Protein AF-A0A952D703-F1 (afdb_monomer_lite)

Sequence (263 aa):
MNEEERLAQEIARLQRELESVRASGSKEPPEDPPQGLVAAPEPEPERREPTPEELAKVDALLREAQLAKIRGQRDAFEAKLAEASAIAPDDSGVHEAMGDAHADARRMISAKESYQRAVKANPKNASAEKKLAELVFRETQAGLMASGYFANQSEAMTSPTKAKVFNAILPGFGHVLLGETTRGAIIIGLWVLMVVLSFALGGVSSLLGAVGLDRDATAQPVGYVPLALALVVYLASFVGLGGGGGSRRSGPSRPEPPVDLRF

Foldseek 3Di:
DDVVVVVVVVVVVVVVVVVVVVVVVPPDDPDDDPPDDPPPPDPPPPPDDFDPVLVVVLVVLLVQLVVCVVVVNNVSNVVSLVVSCVRPVQALSSLQSQLVVCVVVVNLVSSLVSLVSSCVSPVPPPSSVVSNVVSVVVVVVVVCVVVCVVVVVLVVLCPLVNLVVVLVVAQLVSCVSVVVVVSSVVLRVLLVVLVVLLVVQQVVLLVCCVVVNDVPRDHRPVSVVSVVVSVVSSVCSCPPSDDDDDPPPPDPDDPPPPPPDDD

Radius of gyration: 35.23 Å; chains: 1; bounding box: 65×76×99 Å

Secondary structure (DSSP, 8-state):
--HHHHHHHHHHHHHHHHHHHHHHHTS--------S----PPPPP--PPPPHHHHHHHHHHHHHHHHHHHTT-HHHHHHHHHHHHHH-TT-HHHHHHHHHHHHHTT-HHHHHHHHHHHHHH-TT-HHHHHHHHHHHHHHHHHHHHHTTHHHHHHHHHS-HHHHHHHHHHSTTHHHHHTT-HHHHHHHHHHHHHHHHHHHHTTHHHHHHHHTTS-TT----GGGHHHHHHHHHHHHHTTTTTTS--------S-PPPPTTS---

Structure (mmCIF, N/CA/C/O backbone):
data_AF-A0A952D703-F1
#
_entry.id   AF-A0A952D703-F1
#
loop_
_atom_site.group_PDB
_atom_site.id
_atom_site.type_symbol
_atom_site.label_atom_id
_atom_site.label_alt_id
_atom_site.label_comp_id
_atom_site.label_asym_id
_atom_site.label_entity_id
_atom_site.label_seq_id
_atom_site.pdbx_PDB_ins_code
_atom_site.Cartn_x
_atom_site.Cartn_y
_atom_site.Cartn_z
_atom_site.occupancy
_atom_site.B_iso_or_equiv
_atom_site.auth_seq_id
_atom_site.auth_comp_id
_atom_site.auth_asym_id
_atom_site.auth_atom_id
_atom_site.pdbx_PDB_model_num
ATOM 1 N N . MET A 1 1 ? 36.590 41.307 24.645 1.00 57.91 1 MET A N 1
ATOM 2 C CA . MET A 1 1 ? 35.769 40.155 25.056 1.00 57.91 1 MET A CA 1
ATOM 3 C C . MET A 1 1 ? 35.353 39.481 23.772 1.00 57.91 1 MET A C 1
ATOM 5 O O . MET A 1 1 ? 34.581 40.064 23.016 1.00 57.91 1 MET A O 1
ATOM 9 N N . ASN A 1 2 ? 36.037 38.390 23.446 1.00 76.62 2 ASN A N 1
ATOM 10 C CA . ASN A 1 2 ? 36.009 37.795 22.111 1.00 76.62 2 ASN A CA 1
ATOM 11 C C . ASN A 1 2 ? 34.725 36.974 21.936 1.00 76.62 2 ASN A C 1
ATOM 13 O O . ASN A 1 2 ? 34.214 36.415 22.905 1.00 76.62 2 ASN A O 1
ATOM 17 N N . GLU A 1 3 ? 34.186 36.897 20.717 1.00 77.31 3 GLU A N 1
ATOM 18 C CA . GLU A 1 3 ? 32.970 36.111 20.435 1.00 77.31 3 GLU A CA 1
ATOM 19 C C . GLU A 1 3 ? 33.114 34.645 20.869 1.00 77.31 3 GLU A C 1
ATOM 21 O O . GLU A 1 3 ? 32.158 34.053 21.363 1.00 77.31 3 GLU A O 1
ATOM 26 N N . GLU A 1 4 ? 34.328 34.096 20.801 1.00 79.88 4 GLU A N 1
ATOM 27 C CA . GLU A 1 4 ? 34.649 32.755 21.298 1.00 79.88 4 GLU A CA 1
ATOM 28 C C . GLU A 1 4 ? 34.458 32.611 22.815 1.00 79.88 4 GLU A C 1
ATOM 30 O O . GLU A 1 4 ? 33.941 31.596 23.275 1.00 79.88 4 GLU A O 1
ATOM 35 N N . GLU A 1 5 ? 34.795 33.635 23.607 1.00 83.56 5 GLU A N 1
ATOM 36 C CA . GLU A 1 5 ? 34.573 33.619 25.060 1.00 83.56 5 GLU A CA 1
ATOM 37 C C . GLU A 1 5 ? 33.078 33.677 25.387 1.00 83.56 5 GLU A C 1
ATOM 39 O O . GLU A 1 5 ? 32.619 33.034 26.332 1.00 83.56 5 GLU A O 1
ATOM 44 N N . ARG A 1 6 ? 32.303 34.417 24.583 1.00 84.44 6 ARG A N 1
ATOM 45 C CA . ARG A 1 6 ? 30.849 34.529 24.740 1.00 84.44 6 ARG A CA 1
ATOM 46 C C . ARG A 1 6 ? 30.155 33.204 24.424 1.00 84.44 6 ARG A C 1
ATOM 48 O O . ARG A 1 6 ? 29.311 32.767 25.201 1.00 84.44 6 ARG A O 1
ATOM 55 N N . LEU A 1 7 ? 30.564 32.540 23.342 1.00 86.31 7 LEU A N 1
ATOM 56 C CA . LEU A 1 7 ? 30.057 31.219 22.962 1.00 86.31 7 LEU A CA 1
ATOM 57 C C . LEU A 1 7 ? 30.455 30.145 23.982 1.00 86.31 7 LEU A C 1
ATOM 59 O O . LEU A 1 7 ? 29.623 29.323 24.362 1.00 86.31 7 LEU A O 1
ATOM 63 N N . ALA A 1 8 ? 31.690 30.180 24.492 1.00 87.62 8 ALA A N 1
ATOM 64 C CA . ALA A 1 8 ? 32.138 29.259 25.535 1.00 87.62 8 ALA A CA 1
ATOM 65 C C . ALA A 1 8 ? 31.331 29.424 26.836 1.00 87.62 8 ALA A C 1
ATOM 67 O O . ALA A 1 8 ? 30.936 28.434 27.456 1.00 87.62 8 ALA A O 1
ATOM 68 N N . GLN A 1 9 ? 31.029 30.666 27.228 1.00 88.81 9 GLN A N 1
ATOM 69 C CA . GLN A 1 9 ? 30.173 30.948 28.385 1.00 88.81 9 GLN A CA 1
ATOM 70 C C . GLN A 1 9 ? 28.730 30.478 28.173 1.00 88.81 9 GLN A C 1
ATOM 72 O O . GLN A 1 9 ? 28.113 29.954 29.103 1.00 88.81 9 GLN A O 1
ATOM 77 N N . GLU A 1 10 ? 28.195 30.640 26.965 1.00 89.25 10 GLU A N 1
ATOM 78 C CA . GLU A 1 10 ? 26.830 30.240 26.622 1.00 89.25 10 GLU A CA 1
ATOM 79 C C . GLU A 1 10 ? 26.672 28.713 26.603 1.00 89.25 10 GLU A C 1
ATOM 81 O O . GLU A 1 10 ? 25.734 28.183 27.199 1.00 89.25 10 GLU A O 1
ATOM 86 N N . ILE A 1 11 ? 27.650 27.986 26.054 1.00 88.94 11 ILE A N 1
ATOM 87 C CA . ILE A 1 11 ? 27.690 26.516 26.099 1.00 88.94 11 ILE A CA 1
ATOM 88 C C . ILE A 1 11 ? 27.788 26.019 27.549 1.00 88.94 11 ILE A C 1
ATOM 90 O O . ILE A 1 11 ? 27.025 25.140 27.955 1.00 88.94 11 ILE A O 1
ATOM 94 N N . ALA A 1 12 ? 28.662 26.618 28.363 1.00 90.50 12 ALA A N 1
ATOM 95 C CA . ALA A 1 12 ? 28.816 26.250 29.773 1.00 90.50 12 ALA A CA 1
ATOM 96 C C . ALA A 1 12 ? 27.570 26.570 30.623 1.00 90.50 12 ALA A C 1
ATOM 98 O O . ALA A 1 12 ? 27.346 25.964 31.677 1.00 90.50 12 ALA A O 1
ATOM 99 N N . ARG A 1 13 ? 26.759 27.544 30.196 1.00 92.69 13 ARG A N 1
ATOM 100 C CA . ARG A 1 13 ? 25.461 27.845 30.805 1.00 92.69 13 ARG A CA 1
ATOM 101 C C . ARG A 1 13 ? 24.423 26.789 30.428 1.00 92.69 13 ARG A C 1
ATOM 103 O O . ARG A 1 13 ? 23.770 26.259 31.324 1.00 92.69 13 ARG A O 1
ATOM 110 N N . LEU A 1 14 ? 24.311 26.455 29.142 1.00 89.00 14 LEU A N 1
ATOM 111 C CA . LEU A 1 14 ? 23.353 25.464 28.640 1.00 89.00 14 LEU A CA 1
ATOM 112 C C . LEU A 1 14 ? 23.614 24.067 29.212 1.00 89.00 14 LEU A C 1
ATOM 114 O O . LEU A 1 14 ? 22.672 23.357 29.551 1.00 89.00 14 LEU A O 1
ATOM 118 N N . GLN A 1 15 ? 24.881 23.686 29.393 1.00 89.12 15 GLN A N 1
ATOM 119 C CA . GLN A 1 15 ? 25.235 22.419 30.039 1.00 89.12 15 GLN A CA 1
ATOM 120 C C . GLN A 1 15 ? 24.761 22.359 31.498 1.00 89.12 15 GLN A C 1
ATOM 122 O O . GLN A 1 15 ? 24.209 21.343 31.914 1.00 89.12 15 GLN A O 1
ATOM 127 N N . ARG A 1 16 ? 24.888 23.459 32.251 1.00 88.94 16 ARG A N 1
ATOM 128 C CA . ARG A 1 16 ? 24.380 23.545 33.631 1.00 88.94 16 ARG A CA 1
ATOM 129 C C . ARG A 1 16 ? 22.855 23.529 33.710 1.00 88.94 16 ARG A C 1
ATOM 131 O O . ARG A 1 16 ? 22.312 22.932 34.633 1.00 88.94 16 ARG A O 1
ATOM 138 N N . GLU A 1 17 ? 22.163 24.156 32.760 1.00 85.69 17 GLU A N 1
ATOM 139 C CA . GLU A 1 17 ? 20.700 24.050 32.645 1.00 85.69 17 GLU A CA 1
ATOM 140 C C . GLU A 1 17 ? 20.262 22.622 32.296 1.00 85.69 17 GLU A C 1
ATOM 142 O O . GLU A 1 17 ? 19.301 22.116 32.867 1.00 85.69 17 GLU A O 1
ATOM 147 N N . LEU A 1 18 ? 20.989 21.926 31.420 1.00 77.69 18 LEU A N 1
ATOM 148 C CA . LEU A 1 18 ? 20.687 20.534 31.087 1.00 77.69 18 LEU A CA 1
ATOM 149 C C . LEU A 1 18 ? 20.904 19.605 32.291 1.00 77.69 18 LEU A C 1
ATOM 151 O O . LEU A 1 18 ? 20.094 18.713 32.536 1.00 77.69 18 LEU A O 1
ATOM 155 N N . GLU A 1 19 ? 21.972 19.818 33.062 1.00 82.44 19 GLU A N 1
ATOM 156 C CA . GLU A 1 19 ? 22.235 19.073 34.296 1.00 82.44 19 GLU A CA 1
ATOM 157 C C . GLU A 1 19 ? 21.202 19.368 35.383 1.00 82.44 19 GLU A C 1
ATOM 159 O O . GLU A 1 19 ? 20.768 18.438 36.058 1.00 82.44 19 GLU A O 1
ATOM 164 N N . SER A 1 20 ? 20.753 20.618 35.530 1.00 77.44 20 SER A N 1
ATOM 165 C CA . SER A 1 20 ? 19.709 20.966 36.499 1.00 77.44 20 SER A CA 1
ATOM 166 C C . SER A 1 20 ? 18.351 20.383 36.109 1.00 77.44 20 SER A C 1
ATOM 168 O O . SER A 1 20 ? 17.640 19.881 36.976 1.00 77.44 20 SER A O 1
ATOM 170 N N . VAL A 1 21 ? 18.013 20.356 34.817 1.00 73.81 21 VAL A N 1
ATOM 171 C CA . VAL A 1 21 ? 16.803 19.695 34.305 1.00 73.81 21 VAL A CA 1
ATOM 172 C C . VAL A 1 21 ? 16.909 18.180 34.454 1.00 73.81 21 VAL A C 1
ATOM 174 O O . VAL A 1 21 ? 15.938 17.545 34.852 1.00 73.81 21 VAL A O 1
ATOM 177 N N . ARG A 1 22 ? 18.082 17.584 34.215 1.00 73.06 22 ARG A N 1
ATOM 178 C CA . ARG A 1 22 ? 18.316 16.148 34.429 1.00 73.06 22 ARG A CA 1
ATOM 179 C C . ARG A 1 22 ? 18.243 15.774 35.909 1.00 73.06 22 ARG A C 1
ATOM 181 O O . ARG A 1 22 ? 17.636 14.762 36.228 1.00 73.06 22 ARG A O 1
ATOM 188 N N . ALA A 1 23 ? 18.791 16.606 36.793 1.00 69.75 23 ALA A N 1
ATOM 189 C CA . ALA A 1 23 ? 18.699 16.450 38.244 1.00 69.75 23 ALA A CA 1
ATOM 190 C C . ALA A 1 23 ? 17.276 16.710 38.768 1.00 69.75 23 ALA A C 1
ATOM 192 O O . ALA A 1 23 ? 16.841 16.087 39.732 1.00 69.75 23 ALA A O 1
ATOM 193 N N . SER A 1 24 ? 16.522 17.602 38.118 1.00 65.56 24 SER A N 1
ATOM 194 C CA . SER A 1 24 ? 15.106 17.835 38.414 1.00 65.56 24 SER A CA 1
ATOM 195 C C . SER A 1 24 ? 14.211 16.714 37.883 1.00 65.56 24 SER A C 1
ATOM 197 O O . SER A 1 24 ? 13.199 16.416 38.504 1.00 65.56 24 SER A O 1
ATOM 199 N N . GLY A 1 25 ? 14.579 16.093 36.760 1.00 56.00 25 GLY A N 1
ATOM 200 C CA . GLY A 1 25 ? 13.924 14.914 36.191 1.00 56.00 25 GLY A CA 1
ATOM 201 C C . GLY A 1 25 ? 14.334 13.602 36.863 1.00 56.00 25 GLY A C 1
ATOM 202 O O . GLY A 1 25 ? 13.676 12.590 36.653 1.00 56.00 25 GLY A O 1
ATOM 203 N N . SER A 1 26 ? 15.400 13.615 37.673 1.00 51.06 26 SER A N 1
ATOM 204 C CA . SER A 1 26 ? 15.844 12.487 38.499 1.00 51.06 26 SER A CA 1
ATOM 205 C C . SER A 1 26 ? 15.476 12.631 39.975 1.00 51.06 26 SER A C 1
ATOM 207 O O . SER A 1 26 ? 15.903 11.798 40.773 1.00 51.06 26 SER A O 1
ATOM 209 N N . LYS A 1 27 ? 14.728 13.671 40.370 1.00 52.47 27 LYS A N 1
ATOM 210 C CA . LYS A 1 27 ? 14.034 13.621 41.656 1.00 52.47 27 LYS A CA 1
ATOM 211 C C . LYS A 1 27 ? 12.968 12.546 41.521 1.00 52.47 27 LYS A C 1
ATOM 213 O O . LYS A 1 27 ? 12.079 12.661 40.681 1.00 52.47 27 LYS A O 1
ATOM 218 N N . GLU A 1 28 ? 13.140 11.496 42.312 1.00 56.22 28 GLU A N 1
ATOM 219 C CA . GLU A 1 28 ? 12.137 10.475 42.580 1.00 56.22 28 GLU A CA 1
ATOM 220 C C . GLU A 1 28 ? 10.723 11.075 42.644 1.00 56.22 28 GLU A C 1
ATOM 222 O O . GLU A 1 28 ? 10.564 12.222 43.085 1.00 56.22 28 GLU A O 1
ATOM 227 N N . PRO A 1 29 ? 9.699 10.320 42.201 1.00 52.00 29 PRO A N 1
ATOM 228 C CA . PRO A 1 29 ? 8.311 10.728 42.354 1.00 52.00 29 PRO A CA 1
ATOM 229 C C . PRO A 1 29 ? 8.070 11.185 43.799 1.00 52.00 29 PRO A C 1
ATOM 231 O O . PRO A 1 29 ? 8.635 10.579 44.711 1.00 52.00 29 PRO A O 1
ATOM 234 N N . PRO 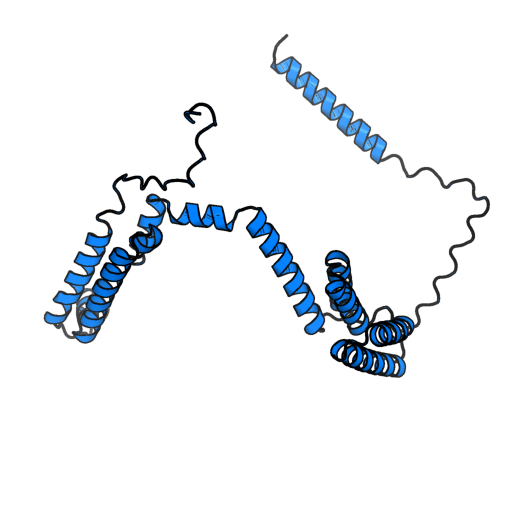A 1 30 ? 7.273 12.243 44.028 1.00 51.06 30 PRO A N 1
ATOM 235 C CA . PRO A 1 30 ? 6.915 12.633 45.383 1.00 51.06 30 PRO A CA 1
ATOM 236 C C . PRO A 1 30 ? 6.371 11.405 46.118 1.00 51.06 30 PRO A C 1
ATOM 238 O O . PRO A 1 30 ? 5.513 10.705 45.578 1.00 51.06 30 PRO A O 1
ATOM 241 N N . GLU A 1 31 ? 6.920 11.146 47.309 1.00 54.97 31 GLU A N 1
ATOM 242 C CA . GLU A 1 31 ? 6.404 10.152 48.245 1.00 54.97 31 GLU A CA 1
ATOM 243 C C . GLU A 1 31 ? 4.881 10.259 48.314 1.00 54.97 31 GLU A C 1
ATOM 245 O O . GLU A 1 31 ? 4.323 11.364 48.313 1.00 54.97 31 GLU A O 1
ATOM 250 N N . ASP A 1 32 ? 4.245 9.089 48.321 1.00 48.88 32 ASP A N 1
ATOM 251 C CA . ASP A 1 32 ? 2.802 8.905 48.316 1.00 48.88 32 ASP A CA 1
ATOM 252 C C . ASP A 1 32 ? 2.072 9.949 49.181 1.00 48.88 32 ASP A C 1
ATOM 254 O O . ASP A 1 32 ? 2.497 10.237 50.308 1.00 48.88 32 ASP A O 1
ATOM 258 N N . PRO A 1 33 ? 0.935 10.498 48.707 1.00 52.22 33 PRO A N 1
ATOM 259 C CA . PRO A 1 33 ? 0.080 11.316 49.554 1.00 52.22 33 PRO A CA 1
ATOM 260 C C . PRO A 1 33 ? -0.253 10.545 50.845 1.00 52.22 33 PRO A C 1
ATOM 262 O O . PRO A 1 33 ? -0.379 9.317 50.802 1.00 52.22 33 PRO A O 1
ATOM 265 N N . PRO A 1 34 ? -0.402 11.234 51.996 1.00 49.88 34 PRO A N 1
ATOM 266 C CA . PRO A 1 34 ? -0.703 10.584 53.267 1.00 49.88 34 PRO A CA 1
ATOM 267 C C . PRO A 1 34 ? -1.865 9.614 53.065 1.00 49.88 34 PRO A C 1
ATOM 269 O O . PRO A 1 34 ? -2.916 10.023 52.572 1.00 49.88 34 PRO A O 1
ATOM 272 N N . GLN A 1 35 ? -1.636 8.338 53.398 1.00 49.97 35 GLN A N 1
ATOM 273 C CA . GLN A 1 35 ? -2.544 7.200 53.208 1.00 49.97 35 GLN A CA 1
ATOM 274 C C . GLN A 1 35 ? -3.824 7.335 54.058 1.00 49.97 35 GLN A C 1
ATOM 276 O O . GLN A 1 35 ? -4.113 6.533 54.942 1.00 49.97 35 GLN A O 1
ATOM 281 N N . GLY A 1 36 ? -4.607 8.378 53.806 1.00 50.56 36 GLY A N 1
ATOM 282 C CA . GLY A 1 36 ? -5.984 8.529 54.234 1.00 50.56 36 GLY A CA 1
ATOM 283 C C . GLY A 1 36 ? -6.884 8.064 53.098 1.00 50.56 36 GLY A C 1
ATOM 284 O O . GLY A 1 36 ? -7.056 8.778 52.118 1.00 50.56 36 GLY A O 1
ATOM 285 N N . LEU A 1 37 ? -7.445 6.861 53.236 1.00 52.41 37 LEU A N 1
ATOM 286 C CA . LEU A 1 37 ? -8.509 6.316 52.383 1.00 52.41 37 LEU A CA 1
ATOM 287 C C . LEU A 1 37 ? -8.253 6.377 50.861 1.00 52.41 37 LEU A C 1
ATOM 289 O O . LEU A 1 37 ? -9.125 6.769 50.088 1.00 52.41 37 LEU A O 1
ATOM 293 N N . VAL A 1 38 ? -7.110 5.871 50.395 1.00 49.97 38 VAL A N 1
ATOM 294 C CA . VAL A 1 38 ? -7.125 5.227 49.074 1.00 49.97 38 VAL A CA 1
ATOM 295 C C . VAL A 1 38 ? -7.790 3.877 49.309 1.00 49.97 38 VAL A C 1
ATOM 297 O O . VAL A 1 38 ? -7.193 2.986 49.911 1.00 49.97 38 VAL A O 1
ATOM 300 N N . ALA A 1 39 ? -9.072 3.766 48.951 1.00 58.81 39 ALA A N 1
ATOM 301 C CA . ALA A 1 39 ? -9.734 2.471 48.882 1.00 58.81 39 ALA A CA 1
ATOM 302 C C . ALA A 1 39 ? -8.805 1.538 48.099 1.00 58.81 39 ALA A C 1
ATOM 304 O O . ALA A 1 39 ? -8.327 1.924 47.030 1.00 58.81 39 ALA A O 1
ATOM 305 N N . ALA A 1 40 ? -8.480 0.378 48.679 1.00 53.88 40 ALA A N 1
ATOM 306 C CA . ALA A 1 40 ? -7.662 -0.625 48.013 1.00 53.88 40 ALA A CA 1
ATOM 307 C C . ALA A 1 40 ? -8.139 -0.756 46.558 1.00 53.88 40 ALA A C 1
ATOM 309 O O . ALA A 1 40 ? -9.360 -0.774 46.362 1.00 53.88 40 ALA A O 1
ATOM 310 N N . PRO A 1 41 ? -7.237 -0.796 45.555 1.00 57.75 41 PRO A N 1
ATOM 311 C CA . PRO A 1 41 ? -7.655 -1.090 44.194 1.00 57.75 41 PRO A CA 1
ATOM 312 C C . PRO A 1 41 ? -8.511 -2.347 44.277 1.00 57.75 41 PRO A C 1
ATOM 314 O O . PRO A 1 41 ? -8.055 -3.361 44.816 1.00 57.75 41 PRO A O 1
ATOM 317 N N . GLU A 1 42 ? -9.782 -2.229 43.879 1.00 59.03 42 GLU A N 1
ATOM 318 C CA . GLU A 1 42 ? -10.681 -3.375 43.845 1.00 59.03 42 GLU A CA 1
ATOM 319 C C . GLU A 1 42 ? -9.922 -4.499 43.136 1.00 59.03 42 GLU A C 1
ATOM 321 O O . GLU A 1 42 ? -9.286 -4.224 42.112 1.00 59.03 42 GLU A O 1
ATOM 326 N N . PRO A 1 43 ? -9.878 -5.719 43.700 1.00 54.34 43 PRO A N 1
ATOM 327 C CA . PRO A 1 43 ? -9.176 -6.813 43.054 1.00 54.34 43 PRO A CA 1
ATOM 328 C C . PRO A 1 43 ? -9.703 -6.903 41.624 1.00 54.34 43 PRO A C 1
ATOM 330 O O . PRO A 1 43 ? -10.906 -7.094 41.434 1.00 54.34 43 PRO A O 1
ATOM 333 N N . GLU A 1 44 ? -8.821 -6.701 40.633 1.00 57.78 44 GLU A N 1
ATOM 334 C CA . GLU A 1 44 ? -9.163 -6.961 39.236 1.00 57.78 44 GLU A CA 1
ATOM 335 C C . GLU A 1 44 ? -9.838 -8.337 39.218 1.00 57.78 44 GLU A C 1
ATOM 337 O O . GLU A 1 44 ? -9.265 -9.279 39.781 1.00 57.78 44 GLU A O 1
ATOM 342 N N . PRO A 1 45 ? -11.064 -8.464 38.675 1.00 58.44 45 PRO A N 1
ATOM 343 C CA . PRO A 1 45 ? -11.761 -9.740 38.679 1.00 58.44 45 PRO A CA 1
ATOM 344 C C . PRO A 1 45 ? -10.814 -10.783 38.090 1.00 58.44 45 PRO A C 1
ATOM 346 O O . PRO A 1 45 ? -10.254 -10.549 37.019 1.00 58.44 45 PRO A O 1
ATOM 349 N N . GLU A 1 46 ? -10.582 -11.881 38.823 1.00 56.28 46 GLU A N 1
ATOM 350 C CA . GLU A 1 46 ? -9.687 -12.964 38.409 1.00 56.28 46 GLU A CA 1
ATOM 351 C C . GLU A 1 46 ? -9.911 -13.257 36.924 1.00 56.28 46 GLU A C 1
ATOM 353 O O . GLU A 1 46 ? -10.983 -13.725 36.531 1.00 56.28 46 GLU A O 1
ATOM 358 N N . ARG A 1 47 ? -8.911 -12.931 36.097 1.00 59.84 47 ARG A N 1
ATOM 359 C CA . ARG A 1 47 ? -8.922 -13.170 34.654 1.00 59.84 47 ARG A CA 1
ATOM 360 C C . ARG A 1 47 ? -8.928 -14.680 34.434 1.00 59.84 47 ARG A C 1
ATOM 362 O O . ARG A 1 47 ? -7.883 -15.319 34.371 1.00 59.84 47 ARG A O 1
ATOM 369 N N . ARG A 1 48 ? -10.120 -15.269 34.406 1.00 66.81 48 ARG A N 1
ATOM 370 C CA . ARG A 1 48 ? -10.308 -16.672 34.050 1.00 66.81 48 ARG A CA 1
ATOM 371 C C . ARG A 1 48 ? -10.079 -16.786 32.554 1.00 66.81 48 ARG A C 1
ATOM 373 O O . ARG A 1 48 ? -10.718 -16.078 31.781 1.00 66.81 48 ARG A O 1
ATOM 380 N N . GLU A 1 49 ? -9.156 -17.655 32.157 1.00 69.75 49 GLU A N 1
ATOM 381 C CA . GLU A 1 49 ? -9.024 -18.016 30.751 1.00 69.75 49 GLU A CA 1
ATOM 382 C C . GLU A 1 49 ? -10.363 -18.614 30.285 1.00 69.75 49 GLU A C 1
ATOM 384 O O . GLU A 1 49 ? -10.871 -19.528 30.947 1.00 69.75 49 GLU A O 1
ATOM 389 N N . PRO A 1 50 ? -10.971 -18.093 29.203 1.00 75.50 50 PRO A N 1
ATOM 390 C CA . PRO A 1 50 ? -12.259 -18.581 28.736 1.00 75.50 50 PRO A CA 1
ATOM 391 C C . PRO A 1 50 ? -12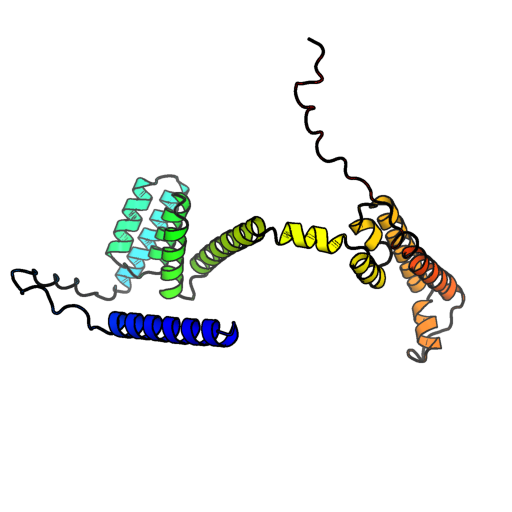.161 -20.061 28.374 1.00 75.50 50 PRO A C 1
ATOM 393 O O . PRO A 1 50 ? -11.230 -20.496 27.689 1.00 75.50 50 PRO A O 1
ATOM 396 N N . THR A 1 51 ? -13.137 -20.849 28.808 1.00 83.44 51 THR A N 1
ATOM 397 C CA . THR A 1 51 ? -13.209 -22.264 28.438 1.00 83.44 51 THR A CA 1
ATOM 398 C C . THR A 1 51 ? -13.435 -22.420 26.924 1.00 83.44 51 THR A C 1
ATOM 400 O O . THR A 1 51 ? -14.015 -21.540 26.282 1.00 83.44 51 THR A O 1
ATOM 403 N N . PRO A 1 52 ? -13.047 -23.552 26.305 1.00 83.62 52 PRO A N 1
ATOM 404 C CA . PRO A 1 52 ? -13.286 -23.782 24.875 1.00 83.62 52 PRO A CA 1
ATOM 405 C C . PRO A 1 52 ? -14.763 -23.667 24.460 1.00 83.62 52 PRO A C 1
ATOM 407 O O . PRO A 1 52 ? -15.067 -23.239 23.347 1.00 83.62 52 PRO A O 1
ATOM 410 N N . GLU A 1 53 ? -15.692 -24.013 25.357 1.00 84.12 53 GLU A N 1
ATOM 411 C CA . GLU A 1 53 ? -17.132 -23.841 25.132 1.00 84.12 53 GLU A CA 1
ATOM 412 C C . GLU A 1 53 ? -17.552 -22.365 25.129 1.00 84.12 53 GLU A C 1
ATOM 414 O O . GLU A 1 53 ? -18.430 -21.969 24.361 1.00 84.12 53 GLU A O 1
ATOM 419 N N . GLU A 1 54 ? -16.930 -21.534 25.965 1.00 86.88 54 GLU A N 1
ATOM 420 C CA . GLU A 1 54 ? -17.158 -20.088 26.005 1.00 86.88 54 GLU A CA 1
ATOM 421 C C . GLU A 1 54 ? -16.594 -19.392 24.767 1.00 86.88 54 GLU A C 1
ATOM 423 O O . GLU A 1 54 ? -17.275 -18.544 24.194 1.00 86.88 54 GLU A O 1
ATOM 428 N N . LEU A 1 55 ? -15.426 -19.813 24.278 1.00 86.12 55 LEU A N 1
ATOM 429 C CA . LEU A 1 55 ? -14.877 -19.328 23.007 1.00 86.12 55 LEU A CA 1
ATOM 430 C C . LEU A 1 55 ? -15.792 -19.675 21.823 1.00 86.12 55 LEU A C 1
ATOM 432 O O . LEU A 1 55 ? -16.052 -18.830 20.971 1.00 86.12 55 LEU A O 1
ATOM 436 N N . ALA A 1 56 ? -16.374 -20.878 21.802 1.00 89.19 56 ALA A N 1
ATOM 437 C CA . ALA A 1 56 ? -17.350 -21.246 20.776 1.00 89.19 56 ALA A CA 1
ATOM 438 C C . ALA A 1 56 ? -18.633 -20.391 20.845 1.00 89.19 56 ALA A C 1
ATOM 440 O O . ALA A 1 56 ? -19.218 -20.061 19.806 1.00 89.19 56 ALA A O 1
ATOM 441 N N . LYS A 1 57 ? -19.070 -20.006 22.054 1.00 92.00 57 LYS A N 1
ATOM 442 C CA . LYS A 1 57 ? -20.180 -19.055 22.245 1.00 92.00 57 LYS A CA 1
ATOM 443 C C . LYS A 1 57 ? -19.806 -17.658 21.751 1.00 92.00 57 LYS A C 1
ATOM 445 O O . LYS A 1 57 ? -20.618 -17.037 21.071 1.00 92.00 57 LYS A O 1
ATOM 450 N N . VAL A 1 58 ? -18.591 -17.188 22.032 1.00 92.62 58 VAL A N 1
ATOM 451 C CA . VAL A 1 58 ? -18.064 -15.908 21.528 1.00 92.62 58 VAL A CA 1
ATOM 452 C C . VAL A 1 58 ? -18.056 -15.895 20.003 1.00 92.62 58 VAL A C 1
ATOM 454 O O . VAL A 1 58 ? -18.619 -14.983 19.404 1.00 92.62 58 VAL A O 1
ATOM 457 N N . ASP A 1 59 ? -17.549 -16.946 19.360 1.00 92.00 59 ASP A N 1
ATOM 458 C CA . ASP A 1 59 ? -17.576 -17.079 17.901 1.00 92.00 59 ASP A CA 1
ATOM 459 C C . ASP A 1 59 ? -19.001 -17.012 17.330 1.00 92.00 59 ASP A C 1
ATOM 461 O O . ASP A 1 59 ? -19.236 -16.404 16.282 1.00 92.00 59 ASP A O 1
ATOM 465 N N . ALA A 1 60 ? -19.971 -17.647 17.995 1.00 93.88 60 ALA A N 1
ATOM 466 C CA . ALA A 1 60 ? -21.374 -17.579 17.594 1.00 93.88 60 ALA A CA 1
ATOM 467 C C . ALA A 1 60 ? -21.930 -16.151 17.720 1.00 93.88 60 ALA A C 1
ATOM 469 O O . ALA A 1 60 ? -22.523 -15.643 16.765 1.00 93.88 60 ALA A O 1
ATOM 470 N N . LEU A 1 61 ? -21.663 -15.476 18.842 1.00 94.31 61 LEU A N 1
ATOM 471 C CA . LEU A 1 61 ? -22.062 -14.086 19.074 1.00 94.31 61 LEU A CA 1
ATOM 472 C C . LEU A 1 61 ? -21.435 -13.129 18.054 1.00 94.31 61 LEU A C 1
ATOM 474 O O . LEU A 1 61 ? -22.123 -12.249 17.542 1.00 94.31 61 LEU A O 1
ATOM 478 N N . LEU A 1 62 ? -20.165 -13.322 17.694 1.00 94.50 62 LEU A N 1
ATOM 479 C CA . LEU A 1 62 ? -19.486 -12.514 16.679 1.00 94.50 62 LEU A CA 1
ATOM 480 C C . LEU A 1 62 ? -20.082 -12.721 15.283 1.00 94.50 62 LEU A C 1
ATOM 482 O O . LEU A 1 62 ? -20.239 -11.758 14.528 1.00 94.50 62 LEU A O 1
ATOM 486 N N . ARG A 1 63 ? -20.474 -13.953 14.932 1.00 94.06 63 ARG A N 1
ATOM 487 C CA . ARG A 1 63 ? -21.199 -14.218 13.677 1.00 94.06 63 ARG A CA 1
ATOM 488 C C . ARG A 1 63 ? -22.559 -13.523 13.662 1.00 94.06 63 ARG A C 1
ATOM 490 O O . ARG A 1 63 ? -22.911 -12.910 12.655 1.00 94.06 63 ARG A O 1
ATOM 497 N N . GLU A 1 64 ? -23.310 -13.586 14.759 1.00 93.94 64 GLU A N 1
ATOM 498 C CA . GLU A 1 64 ? -24.590 -12.880 14.895 1.00 93.94 64 GLU A CA 1
ATOM 499 C C . GLU A 1 64 ? -24.419 -11.362 14.810 1.00 93.94 64 GLU A C 1
ATOM 501 O O . GLU A 1 64 ? -25.155 -10.707 14.068 1.00 93.94 64 GLU A O 1
ATOM 506 N N . ALA A 1 65 ? -23.414 -10.813 15.495 1.00 94.06 65 ALA A N 1
ATOM 507 C CA . ALA A 1 65 ? -23.062 -9.402 15.421 1.00 94.06 65 ALA A CA 1
ATOM 508 C C . ALA A 1 65 ? -22.769 -9.006 13.968 1.00 94.06 65 ALA A C 1
ATOM 510 O O . ALA A 1 65 ? -23.344 -8.046 13.455 1.00 94.06 65 ALA A O 1
ATOM 511 N N . GLN A 1 66 ? -21.958 -9.785 13.251 1.00 92.88 66 GLN A N 1
ATOM 512 C CA . GLN A 1 66 ? -21.638 -9.502 11.854 1.00 92.88 66 GLN A CA 1
ATOM 513 C C . GLN A 1 66 ? -22.878 -9.527 10.948 1.00 92.88 66 GLN A C 1
ATOM 515 O O . GLN A 1 66 ? -23.025 -8.677 10.066 1.00 92.88 66 GLN A O 1
ATOM 520 N N . LEU A 1 67 ? -23.812 -10.454 11.177 1.00 94.62 67 LEU A N 1
ATOM 521 C CA . LEU A 1 67 ? -25.092 -10.477 10.465 1.00 94.62 67 LEU A CA 1
ATOM 522 C C . LEU A 1 67 ? -25.946 -9.243 10.787 1.00 94.62 67 LEU A C 1
ATOM 524 O O . LEU A 1 67 ? -26.527 -8.653 9.873 1.00 94.62 67 LEU A O 1
ATOM 528 N N . ALA A 1 68 ? -26.008 -8.829 12.054 1.00 91.81 68 ALA A N 1
ATOM 529 C CA . ALA A 1 68 ? -26.701 -7.611 12.473 1.00 91.81 68 ALA A CA 1
ATOM 530 C C . ALA A 1 68 ? -26.084 -6.360 11.824 1.00 91.81 68 ALA A C 1
ATOM 532 O O . ALA A 1 68 ? -26.815 -5.510 11.308 1.00 91.81 68 ALA A O 1
ATOM 533 N N . LYS A 1 69 ? -24.749 -6.296 11.741 1.00 91.62 69 LYS A N 1
ATOM 534 C CA . LYS A 1 69 ? -24.006 -5.233 11.051 1.00 91.62 69 LYS A CA 1
ATOM 535 C C . LYS A 1 69 ? -24.376 -5.153 9.570 1.00 91.62 69 LYS A C 1
ATOM 537 O O . LYS A 1 69 ? -24.716 -4.073 9.091 1.00 91.62 69 LYS A O 1
ATOM 542 N N . ILE A 1 70 ? -24.380 -6.283 8.856 1.00 92.31 70 ILE A N 1
ATOM 543 C CA . ILE A 1 70 ? -24.769 -6.343 7.431 1.00 92.31 70 ILE A CA 1
ATOM 544 C C . ILE A 1 70 ? -26.221 -5.881 7.230 1.00 92.31 70 ILE A C 1
ATOM 546 O O . ILE A 1 70 ? -26.534 -5.228 6.237 1.00 92.31 70 ILE A O 1
ATOM 550 N N . ARG A 1 71 ? -27.108 -6.174 8.187 1.00 92.31 71 ARG A N 1
ATOM 551 C CA . ARG A 1 71 ? -28.516 -5.739 8.181 1.00 92.31 71 ARG A CA 1
ATOM 552 C C . ARG A 1 71 ? -28.716 -4.278 8.601 1.00 92.31 71 ARG A C 1
ATOM 554 O O . ARG A 1 71 ? -29.852 -3.813 8.613 1.00 92.31 71 ARG A O 1
ATOM 561 N N . GLY A 1 72 ? -27.653 -3.563 8.970 1.00 91.81 72 GLY A N 1
ATOM 562 C CA . GLY A 1 72 ? -27.722 -2.184 9.462 1.00 91.81 72 GLY A CA 1
ATOM 563 C C . GLY A 1 72 ? -28.295 -2.041 10.878 1.00 91.81 72 GLY A C 1
ATOM 564 O O . GLY A 1 72 ? -28.589 -0.927 11.306 1.00 91.81 72 GLY A O 1
ATOM 565 N N . GLN A 1 73 ? -28.448 -3.141 11.619 1.00 93.44 73 GLN A N 1
ATOM 566 C CA . GLN A 1 73 ? -28.985 -3.160 12.982 1.00 93.44 73 GLN A CA 1
ATOM 567 C C . GLN A 1 73 ? -27.869 -2.877 13.994 1.00 93.44 73 GLN A C 1
ATOM 569 O O . GLN A 1 73 ? -27.311 -3.794 14.597 1.00 93.44 73 GLN A O 1
ATOM 574 N N . ARG A 1 74 ? -27.527 -1.595 14.160 1.00 90.19 74 ARG A N 1
ATOM 575 C CA . ARG A 1 74 ? -26.424 -1.152 15.031 1.00 90.19 74 ARG A CA 1
ATOM 576 C C . ARG A 1 74 ? -26.609 -1.563 16.491 1.00 90.19 74 ARG A C 1
ATOM 578 O O . ARG A 1 74 ? -25.683 -2.125 17.059 1.00 90.19 74 ARG A O 1
ATOM 585 N N . ASP A 1 75 ? -27.803 -1.388 17.049 1.00 91.38 75 ASP A N 1
ATOM 586 C CA . ASP A 1 75 ? -28.069 -1.713 18.458 1.00 91.38 75 ASP A CA 1
ATOM 587 C C . ASP A 1 75 ? -27.870 -3.209 18.748 1.00 91.38 75 ASP A C 1
ATOM 589 O O . ASP A 1 75 ? -27.275 -3.590 19.752 1.00 91.38 75 ASP A O 1
ATOM 593 N N . ALA A 1 76 ? -28.315 -4.074 17.828 1.00 92.19 76 ALA A N 1
ATOM 594 C CA . ALA A 1 76 ? -28.132 -5.518 17.945 1.00 92.19 76 ALA A CA 1
ATOM 595 C C . ALA A 1 76 ? -26.658 -5.923 17.792 1.00 92.19 76 ALA A C 1
ATOM 597 O O . ALA A 1 76 ? -26.194 -6.821 18.492 1.00 92.19 76 ALA A O 1
ATOM 598 N N . PHE A 1 77 ? -25.914 -5.252 16.907 1.00 93.44 77 PHE A N 1
ATOM 599 C CA . PHE A 1 77 ? -24.471 -5.445 16.780 1.00 93.44 77 PHE A CA 1
ATOM 600 C C . PHE A 1 77 ? -23.739 -5.068 18.075 1.00 93.44 77 PHE A C 1
ATOM 602 O O . PHE A 1 77 ? -22.946 -5.865 18.570 1.00 93.44 77 PHE A O 1
ATOM 609 N N . GLU A 1 78 ? -24.029 -3.898 18.649 1.00 92.44 78 GLU A N 1
ATOM 610 C CA . GLU A 1 78 ? -23.391 -3.436 19.886 1.00 92.44 78 GLU A CA 1
ATOM 611 C C . GLU A 1 78 ? -23.736 -4.334 21.078 1.00 92.44 78 GLU A C 1
ATOM 613 O O . GLU A 1 78 ? -22.841 -4.695 21.841 1.00 92.44 78 GLU A O 1
ATOM 618 N N . ALA A 1 79 ? -24.995 -4.768 21.199 1.00 93.81 79 ALA A N 1
ATOM 619 C CA . ALA A 1 79 ? -25.413 -5.703 22.240 1.00 93.81 79 ALA A CA 1
ATOM 620 C C . ALA A 1 79 ? -24.652 -7.036 22.147 1.00 93.81 79 ALA A C 1
ATOM 622 O O . ALA A 1 79 ? -24.081 -7.498 23.135 1.00 93.81 79 ALA A O 1
ATOM 623 N N . LYS A 1 80 ? -24.574 -7.625 20.946 1.00 94.00 80 LYS A N 1
ATOM 624 C CA . LYS A 1 80 ? -23.874 -8.901 20.732 1.00 94.00 80 LYS A CA 1
ATOM 625 C C . LYS A 1 80 ? -22.366 -8.785 20.911 1.00 94.00 80 LYS A C 1
ATOM 627 O O . LYS A 1 80 ? -21.743 -9.699 21.449 1.00 94.00 80 LYS A O 1
ATOM 632 N N . LEU A 1 81 ? -21.784 -7.656 20.518 1.00 94.19 81 LEU A N 1
ATOM 633 C CA . LEU A 1 81 ? -20.373 -7.372 20.751 1.00 94.19 81 LEU A CA 1
ATOM 634 C C . LEU A 1 81 ? -20.063 -7.199 22.246 1.00 94.19 81 LEU A C 1
ATOM 636 O O . LEU A 1 81 ? -19.033 -7.684 22.708 1.00 94.19 81 LEU A O 1
ATOM 640 N N . ALA A 1 82 ? -20.953 -6.559 23.009 1.00 92.94 82 ALA A N 1
ATOM 641 C CA . ALA A 1 82 ? -20.810 -6.421 24.457 1.00 92.94 82 ALA A CA 1
ATOM 642 C C . ALA A 1 82 ? -20.905 -7.776 25.177 1.00 92.94 82 ALA A C 1
ATOM 644 O O . ALA A 1 82 ? -20.083 -8.055 26.048 1.00 92.94 82 ALA A O 1
ATOM 645 N N . GLU A 1 83 ? -21.847 -8.642 24.777 1.00 93.25 83 GLU A N 1
ATOM 646 C CA . GLU A 1 83 ? -21.938 -10.022 25.278 1.00 93.25 83 GLU A CA 1
ATOM 647 C C . GLU A 1 83 ? -20.639 -10.801 25.000 1.00 93.25 83 GLU A C 1
ATOM 649 O O . GLU A 1 83 ? -20.079 -11.419 25.904 1.00 93.25 83 GLU A O 1
ATOM 654 N N . ALA A 1 84 ? -20.121 -10.729 23.770 1.00 92.62 84 ALA A N 1
ATOM 655 C CA . ALA A 1 84 ? -18.886 -11.409 23.385 1.00 92.62 84 ALA A CA 1
ATOM 656 C C . ALA A 1 84 ? -17.668 -10.892 24.175 1.00 92.62 84 ALA A C 1
ATOM 658 O O . ALA A 1 84 ? -16.878 -11.683 24.690 1.00 92.62 84 ALA A O 1
ATOM 659 N N . SER A 1 85 ? -17.556 -9.571 24.338 1.00 92.00 85 SER A N 1
ATOM 660 C CA . SER A 1 85 ? -16.471 -8.937 25.093 1.00 92.00 85 SER A CA 1
ATOM 661 C C . SER A 1 85 ? -16.524 -9.220 26.593 1.00 92.00 85 SER A C 1
ATOM 663 O O . SER A 1 85 ? -15.480 -9.180 27.238 1.00 92.00 85 SER A O 1
ATOM 665 N N . ALA A 1 86 ? -17.705 -9.478 27.159 1.00 89.88 86 ALA A N 1
ATOM 666 C CA . ALA A 1 86 ? -17.840 -9.852 28.565 1.00 89.88 86 ALA A CA 1
ATOM 667 C C . ALA A 1 86 ? -17.346 -11.283 28.834 1.00 89.88 86 ALA A C 1
ATOM 669 O O . ALA A 1 86 ? -16.870 -11.568 29.929 1.00 89.88 86 ALA A O 1
ATOM 670 N N . ILE A 1 87 ? -17.456 -12.170 27.840 1.00 89.25 87 ILE A N 1
ATOM 671 C CA . ILE A 1 87 ? -17.026 -13.570 27.943 1.00 89.25 87 ILE A CA 1
ATOM 672 C C . ILE A 1 87 ? -15.526 -13.702 27.658 1.00 89.25 87 ILE A C 1
ATOM 674 O O . ILE A 1 87 ? -14.813 -14.356 28.414 1.00 89.25 87 ILE A O 1
ATOM 678 N N . ALA A 1 88 ? -15.041 -13.086 26.576 1.00 87.50 88 ALA A N 1
ATOM 679 C CA . ALA A 1 88 ? -13.639 -13.151 26.173 1.00 87.50 88 ALA A CA 1
ATOM 680 C C . ALA A 1 88 ? -13.118 -11.751 25.794 1.00 87.50 88 ALA A C 1
ATOM 682 O O . ALA A 1 88 ? -13.107 -11.387 24.616 1.00 87.50 88 ALA A O 1
ATOM 683 N N . PRO A 1 89 ? -12.680 -10.945 26.779 1.00 86.62 89 PRO A N 1
ATOM 684 C CA . PRO A 1 89 ? -12.239 -9.569 26.540 1.00 86.62 89 PRO A CA 1
ATOM 685 C C . PRO A 1 89 ? -10.953 -9.468 25.709 1.00 86.62 89 PRO A C 1
ATOM 687 O O . PRO A 1 89 ? -10.746 -8.449 25.056 1.00 86.62 89 PRO A O 1
ATOM 690 N N . ASP A 1 90 ? -10.125 -10.516 25.716 1.00 86.69 90 ASP A N 1
ATOM 691 C CA . ASP A 1 90 ? -8.844 -10.587 25.001 1.00 86.69 90 ASP A CA 1
ATOM 692 C C . ASP A 1 90 ? -8.938 -11.389 23.684 1.00 86.69 90 ASP A C 1
ATOM 694 O O . ASP A 1 90 ? -7.920 -11.721 23.072 1.00 86.69 90 ASP A O 1
ATOM 698 N N . ASP A 1 91 ? -10.151 -11.730 23.229 1.00 90.31 91 ASP A N 1
ATOM 699 C CA . ASP A 1 91 ? -10.332 -12.465 21.977 1.00 90.31 91 ASP A CA 1
ATOM 700 C C . ASP A 1 91 ? -10.012 -11.602 20.741 1.00 90.31 91 ASP A C 1
ATOM 702 O O . ASP A 1 91 ? -10.368 -10.423 20.630 1.00 90.31 91 ASP A O 1
ATOM 706 N N . SER A 1 92 ? -9.351 -12.222 19.760 1.00 92.06 92 SER A N 1
ATOM 707 C CA . SER A 1 92 ? -8.946 -11.547 18.526 1.00 92.06 92 SER A CA 1
ATOM 708 C C . SER A 1 92 ? -10.142 -11.089 17.689 1.00 92.06 92 SER A C 1
ATOM 710 O O . SER A 1 92 ? -10.119 -9.983 17.143 1.00 92.06 92 SER A O 1
ATOM 712 N N . GLY A 1 93 ? -11.192 -11.908 17.595 1.00 91.94 93 GLY A N 1
ATOM 713 C CA . GLY A 1 93 ? -12.406 -11.591 16.847 1.00 91.94 93 GLY A CA 1
ATOM 714 C C . GLY A 1 93 ? -13.222 -10.480 17.508 1.00 91.94 93 GLY A C 1
ATOM 715 O O . GLY A 1 93 ? -13.738 -9.601 16.812 1.00 91.94 93 GLY A O 1
ATOM 716 N N . VAL A 1 94 ? -13.270 -10.450 18.844 1.00 94.19 94 VAL A N 1
ATOM 717 C CA . VAL A 1 94 ? -13.885 -9.350 19.608 1.00 94.19 94 VAL A CA 1
ATOM 718 C C . VAL A 1 94 ? -13.174 -8.031 19.321 1.00 94.19 94 VAL A C 1
ATOM 720 O O . VAL A 1 94 ? -13.813 -7.053 18.927 1.00 94.19 94 VAL A O 1
ATOM 723 N N . HIS A 1 95 ? -11.848 -7.993 19.444 1.00 94.81 95 HIS A N 1
ATOM 724 C CA . HIS A 1 95 ? -11.079 -6.786 19.146 1.00 94.81 95 HIS A CA 1
ATOM 725 C C . HIS A 1 95 ? -11.184 -6.350 17.678 1.00 94.81 95 HIS A C 1
ATOM 727 O O . HIS A 1 95 ? -11.214 -5.150 17.393 1.00 94.81 95 HIS A O 1
ATOM 733 N N . GLU A 1 96 ? -11.291 -7.293 16.742 1.00 94.81 96 GLU A N 1
ATOM 734 C CA . GLU A 1 96 ? -11.557 -6.983 15.340 1.00 94.81 96 GLU A CA 1
ATOM 735 C C . GLU A 1 96 ? -12.923 -6.302 15.165 1.00 94.81 96 GLU A C 1
ATOM 737 O O . GLU A 1 96 ? -13.007 -5.251 14.527 1.00 94.81 96 GLU A O 1
ATOM 742 N N . ALA A 1 97 ? -13.982 -6.852 15.764 1.00 93.94 97 ALA A N 1
ATOM 743 C CA . ALA A 1 97 ? -15.328 -6.289 15.694 1.00 93.94 97 ALA A CA 1
ATOM 744 C C . ALA A 1 97 ? -15.427 -4.908 16.374 1.00 93.94 97 ALA A C 1
ATOM 746 O O . ALA A 1 97 ? -16.104 -4.011 15.865 1.00 93.94 97 ALA A O 1
ATOM 747 N N . MET A 1 98 ? -14.697 -4.682 17.471 1.00 94.50 98 MET A N 1
ATOM 748 C CA . MET A 1 98 ? -14.559 -3.349 18.075 1.00 94.50 98 MET A CA 1
ATOM 749 C C . MET A 1 98 ? -13.857 -2.369 17.129 1.00 94.50 98 MET A C 1
ATOM 751 O O . MET A 1 98 ? -14.305 -1.232 16.970 1.00 94.50 98 MET A O 1
ATOM 755 N N . GLY A 1 99 ? -12.782 -2.805 16.466 1.00 94.25 99 GLY A N 1
ATOM 756 C CA . GLY A 1 99 ? -12.076 -1.989 15.478 1.00 94.25 99 GLY A CA 1
ATOM 757 C C . GLY A 1 99 ? -12.980 -1.585 14.317 1.00 94.25 99 GLY A C 1
ATOM 758 O O . GLY A 1 99 ? -12.998 -0.419 13.918 1.00 94.25 99 GLY A O 1
ATOM 759 N N . ASP A 1 100 ? -13.806 -2.518 13.857 1.00 93.44 100 ASP A N 1
ATOM 760 C CA . ASP A 1 100 ? -14.849 -2.303 12.859 1.00 93.44 100 ASP A CA 1
ATOM 761 C C . ASP A 1 100 ? -15.868 -1.249 13.309 1.00 93.44 100 ASP A C 1
ATOM 763 O O . ASP A 1 100 ? -16.170 -0.317 12.560 1.00 93.44 100 ASP A O 1
ATOM 767 N N . ALA A 1 101 ? -16.361 -1.356 14.544 1.00 93.19 101 ALA A N 1
ATOM 768 C CA . ALA A 1 101 ? -17.297 -0.399 15.132 1.00 93.19 101 ALA A CA 1
ATOM 769 C C . ALA A 1 101 ? -16.693 1.013 15.220 1.00 93.19 101 ALA A C 1
ATOM 771 O O . ALA A 1 101 ? -17.335 2.019 14.898 1.00 93.19 101 ALA A O 1
ATOM 772 N N . HIS A 1 102 ? -15.427 1.107 15.632 1.00 94.19 102 HIS A N 1
ATOM 773 C CA . HIS A 1 102 ? -14.701 2.371 15.679 1.00 94.19 102 HIS A CA 1
ATOM 774 C C . HIS A 1 102 ? -14.457 2.950 14.283 1.00 94.19 102 HIS A C 1
ATOM 776 O O . HIS A 1 102 ? -14.592 4.166 14.102 1.00 94.19 102 HIS A O 1
ATOM 782 N N . ALA A 1 103 ? -14.150 2.106 13.297 1.00 91.44 103 ALA A N 1
ATOM 783 C CA . ALA A 1 103 ? -13.954 2.521 11.915 1.00 91.44 103 ALA A CA 1
ATOM 784 C C . ALA A 1 103 ? -15.249 3.087 11.309 1.00 91.44 103 ALA A C 1
ATOM 786 O O . ALA A 1 103 ? -15.222 4.179 10.732 1.00 91.44 103 ALA A O 1
ATOM 787 N N . ASP A 1 104 ? -16.384 2.416 11.526 1.00 90.44 104 ASP A N 1
ATOM 788 C CA . ASP A 1 104 ? -17.711 2.868 11.082 1.00 90.44 104 ASP A CA 1
ATOM 789 C C . ASP A 1 104 ? -18.116 4.193 11.752 1.00 90.44 104 ASP A C 1
ATOM 791 O O . ASP A 1 104 ? -18.714 5.071 11.123 1.00 90.44 104 ASP A O 1
ATOM 795 N N . ALA A 1 105 ? -17.709 4.392 13.010 1.00 90.31 105 ALA A N 1
ATOM 796 C CA . ALA A 1 105 ? -17.875 5.643 13.753 1.00 90.31 105 ALA A CA 1
ATOM 797 C C . ALA A 1 105 ? -16.857 6.742 13.374 1.00 90.31 105 ALA A C 1
ATOM 799 O O . ALA A 1 105 ? -16.794 7.778 14.035 1.00 90.31 105 ALA A O 1
ATOM 800 N N . ARG A 1 106 ? -16.033 6.530 12.339 1.00 91.12 106 ARG A N 1
ATOM 801 C CA . ARG A 1 106 ? -14.941 7.422 11.901 1.00 91.12 106 ARG A CA 1
ATOM 802 C C . ARG A 1 106 ? -13.846 7.692 12.946 1.00 91.12 106 ARG A C 1
ATOM 804 O O . ARG A 1 106 ? -13.034 8.601 12.771 1.00 91.12 106 ARG A O 1
ATOM 811 N N . ARG A 1 107 ? -13.755 6.883 14.001 1.00 93.06 107 ARG A N 1
ATOM 812 C CA . ARG A 1 107 ? -12.736 6.979 15.060 1.00 93.06 107 ARG A CA 1
ATOM 813 C C . ARG A 1 107 ? -11.502 6.155 14.682 1.00 93.06 107 ARG A C 1
ATOM 815 O O . ARG A 1 107 ? -11.277 5.076 15.218 1.00 93.06 107 ARG A O 1
ATOM 822 N N . MET A 1 108 ? -10.707 6.661 13.735 1.00 91.25 108 MET A N 1
ATOM 823 C CA . MET A 1 108 ? -9.585 5.912 13.135 1.00 91.25 108 MET A CA 1
ATOM 824 C C . MET A 1 108 ? -8.496 5.504 14.139 1.00 91.25 108 MET A C 1
ATOM 826 O O . MET A 1 108 ? -7.945 4.415 14.015 1.00 91.25 108 MET A O 1
ATOM 830 N N . ILE A 1 109 ? -8.205 6.343 15.141 1.00 92.00 109 ILE A N 1
ATOM 831 C CA . ILE A 1 109 ? -7.187 6.051 16.166 1.00 92.00 109 ILE A CA 1
ATOM 832 C C . ILE A 1 109 ? -7.620 4.845 17.006 1.00 92.00 109 ILE A C 1
ATOM 834 O O . ILE A 1 109 ? -6.900 3.854 17.076 1.00 92.00 109 ILE A O 1
ATOM 838 N N . SER A 1 110 ? -8.839 4.883 17.552 1.00 92.88 110 SER A N 1
ATOM 839 C CA . SER A 1 110 ? -9.399 3.769 18.325 1.00 92.88 110 SER A CA 1
ATOM 840 C C . SER A 1 110 ? -9.533 2.498 17.484 1.00 92.88 110 SER A C 1
ATOM 842 O O . SER A 1 110 ? -9.220 1.415 17.961 1.00 92.88 110 SER A O 1
ATOM 844 N N . ALA A 1 111 ? -9.920 2.620 16.207 1.00 94.31 111 ALA A N 1
ATOM 845 C CA . ALA A 1 111 ? -9.982 1.476 15.298 1.00 94.31 111 ALA A CA 1
ATOM 846 C C . ALA A 1 111 ? -8.612 0.802 15.130 1.00 94.31 111 ALA A C 1
ATOM 848 O O . ALA A 1 111 ? -8.504 -0.420 15.223 1.00 94.31 111 ALA A O 1
ATOM 849 N N . LYS A 1 112 ? -7.554 1.601 14.938 1.00 94.81 112 LYS A N 1
ATOM 850 C CA . LYS A 1 112 ? -6.172 1.117 14.830 1.00 94.81 112 LYS A CA 1
ATOM 851 C C . LYS A 1 112 ? -5.737 0.374 16.090 1.00 94.81 112 LYS A C 1
ATOM 853 O O . LYS A 1 112 ? -5.181 -0.714 15.978 1.00 94.81 112 LYS A O 1
ATOM 858 N N . GLU A 1 113 ? -6.006 0.934 17.267 1.00 94.75 113 GLU A N 1
ATOM 859 C CA . GLU A 1 113 ? -5.674 0.300 18.548 1.00 94.75 113 GLU A CA 1
ATOM 860 C C . GLU A 1 113 ? -6.392 -1.042 18.725 1.00 94.75 113 GLU A C 1
ATOM 862 O O . GLU A 1 113 ? -5.757 -2.033 19.088 1.00 94.75 113 GLU A O 1
ATOM 867 N N . SER A 1 114 ? -7.689 -1.107 18.415 1.00 93.88 114 SER A N 1
ATOM 868 C CA . SER A 1 114 ? -8.462 -2.349 18.475 1.00 93.88 114 SER A CA 1
ATOM 869 C C . SER A 1 114 ? -7.926 -3.405 17.503 1.00 93.88 114 SER A C 1
ATOM 871 O O . SER A 1 114 ? -7.674 -4.534 17.919 1.00 93.88 114 SER A O 1
ATOM 873 N N . TYR A 1 115 ? -7.634 -3.051 16.245 1.00 95.38 115 TYR A N 1
ATOM 874 C CA . TYR A 1 115 ? -7.032 -4.003 15.302 1.00 95.38 115 TYR A CA 1
ATOM 875 C C . TYR A 1 115 ? -5.626 -4.449 15.728 1.00 95.38 115 TYR A C 1
ATOM 877 O O . TYR A 1 115 ? -5.274 -5.614 15.561 1.00 95.38 115 TYR A O 1
ATOM 885 N N . GLN A 1 116 ? -4.822 -3.565 16.325 1.00 95.00 116 GLN A N 1
ATOM 886 C CA . GLN A 1 116 ? -3.518 -3.944 16.877 1.00 95.00 116 GLN A CA 1
ATOM 887 C C . GLN A 1 116 ? -3.652 -4.952 18.019 1.00 95.00 116 GLN A C 1
ATOM 889 O O . GLN A 1 116 ? -2.857 -5.889 18.089 1.00 95.00 116 GLN A O 1
ATOM 894 N N . ARG A 1 117 ? -4.644 -4.792 18.903 1.00 94.38 117 ARG A N 1
ATOM 895 C CA . ARG A 1 117 ? -4.924 -5.783 19.953 1.00 94.38 117 ARG A CA 1
ATOM 896 C C . ARG A 1 117 ? -5.402 -7.104 19.360 1.00 94.38 117 ARG A C 1
ATOM 898 O O . ARG A 1 117 ? -4.903 -8.143 19.772 1.00 94.38 117 ARG A O 1
ATOM 905 N N . ALA A 1 118 ? -6.253 -7.070 18.334 1.00 93.62 118 ALA A N 1
ATOM 906 C CA . ALA A 1 118 ? -6.700 -8.271 17.628 1.00 93.62 118 ALA A CA 1
ATOM 907 C C . ALA A 1 118 ? -5.532 -9.077 17.032 1.00 93.62 118 ALA A C 1
ATOM 909 O O . ALA A 1 118 ? -5.469 -10.295 17.207 1.00 93.62 118 ALA A O 1
ATOM 910 N N . VAL A 1 119 ? -4.583 -8.400 16.375 1.00 94.56 119 VAL A N 1
ATOM 911 C CA . VAL A 1 119 ? -3.381 -9.030 15.797 1.00 94.56 119 VAL A CA 1
ATOM 912 C C . VAL A 1 119 ? -2.426 -9.532 16.884 1.00 94.56 119 VAL A C 1
ATOM 914 O O . VAL A 1 119 ? -1.817 -10.585 16.723 1.00 94.56 119 VAL A O 1
ATOM 917 N N . LYS A 1 120 ? -2.300 -8.818 18.011 1.00 93.50 120 LYS A N 1
ATOM 918 C CA . LYS A 1 120 ? -1.496 -9.279 19.157 1.00 93.50 120 LYS A CA 1
ATOM 919 C C . LYS A 1 120 ? -2.087 -10.527 19.814 1.00 93.50 120 LYS A C 1
ATOM 921 O O . LYS A 1 120 ? -1.327 -11.427 20.153 1.00 93.50 120 LYS A O 1
ATOM 926 N N . ALA A 1 121 ? -3.409 -10.575 19.974 1.00 89.62 121 ALA A N 1
ATOM 927 C CA . ALA A 1 121 ? -4.120 -11.714 20.549 1.00 89.62 121 ALA A CA 1
ATOM 928 C C . ALA A 1 121 ? -4.023 -12.956 19.650 1.00 89.62 121 ALA A C 1
ATOM 930 O O . ALA A 1 121 ? -3.768 -14.057 20.130 1.00 89.62 121 ALA A O 1
ATOM 931 N N . ASN A 1 122 ? -4.167 -12.782 18.332 1.00 89.12 122 ASN A N 1
ATOM 932 C CA . ASN A 1 122 ? -3.959 -13.856 17.368 1.00 89.12 122 ASN A CA 1
ATOM 933 C C . ASN A 1 122 ? -3.250 -13.344 16.103 1.00 89.12 122 ASN A C 1
ATOM 935 O O . ASN A 1 122 ? -3.908 -12.827 15.193 1.00 89.12 122 ASN A O 1
ATOM 939 N N . PRO A 1 123 ? -1.932 -13.580 15.976 1.00 89.81 123 PRO A N 1
ATOM 940 C CA . PRO A 1 123 ? -1.173 -13.202 14.786 1.00 89.81 123 PRO A CA 1
ATOM 941 C C . PRO A 1 123 ? -1.629 -13.893 13.492 1.00 89.81 123 PRO A C 1
ATOM 943 O O . PRO A 1 123 ? -1.220 -13.485 12.414 1.00 89.81 123 PRO A O 1
ATOM 946 N N . LYS A 1 124 ? -2.455 -14.949 13.570 1.00 91.44 124 LYS A N 1
ATOM 947 C CA . LYS A 1 124 ? -3.019 -15.644 12.398 1.00 91.44 124 LYS A CA 1
ATOM 948 C C . LYS A 1 124 ? -4.368 -15.072 11.949 1.00 91.44 124 LYS A C 1
ATOM 950 O O . LYS A 1 124 ? -4.943 -15.584 10.987 1.00 91.44 124 LYS A O 1
ATOM 955 N N . ASN A 1 125 ? -4.897 -14.045 12.620 1.00 88.12 125 ASN A N 1
ATOM 956 C CA . ASN A 1 125 ? -6.116 -13.377 12.177 1.00 88.12 125 ASN A CA 1
ATOM 957 C C . ASN A 1 125 ? -5.828 -12.482 10.955 1.00 88.12 125 ASN A C 1
ATOM 959 O O . ASN A 1 125 ? -5.587 -11.279 11.069 1.00 88.12 125 ASN A O 1
ATOM 963 N N . ALA A 1 126 ? -5.906 -13.088 9.768 1.00 91.38 126 ALA A N 1
ATOM 964 C CA . ALA A 1 126 ? -5.690 -12.410 8.491 1.00 91.38 126 ALA A CA 1
ATOM 965 C C . ALA A 1 126 ? -6.681 -11.258 8.239 1.00 91.38 126 ALA A C 1
ATOM 967 O O . ALA A 1 126 ? -6.359 -10.311 7.521 1.00 91.38 126 ALA A O 1
ATOM 968 N N . SER A 1 127 ? -7.889 -11.322 8.814 1.00 91.81 127 SER A N 1
ATOM 969 C CA . SER A 1 127 ? -8.890 -10.262 8.661 1.00 91.81 127 SER A CA 1
ATOM 970 C C . SER A 1 127 ? -8.473 -9.004 9.424 1.00 91.81 127 SER A C 1
ATOM 972 O O . SER A 1 127 ? -8.395 -7.921 8.834 1.00 91.81 127 SER A O 1
ATOM 974 N N . ALA A 1 128 ? -8.116 -9.147 10.704 1.00 91.19 128 ALA A N 1
ATOM 975 C CA . ALA A 1 128 ? -7.610 -8.047 11.523 1.00 91.19 128 ALA A CA 1
ATOM 976 C C . ALA A 1 128 ? -6.301 -7.459 10.969 1.00 91.19 128 ALA A C 1
ATOM 978 O O . ALA A 1 128 ? -6.159 -6.236 10.902 1.00 91.19 128 ALA A O 1
ATOM 979 N N . GLU A 1 129 ? -5.375 -8.307 10.510 1.00 93.38 129 GLU A N 1
ATOM 980 C CA . GLU A 1 129 ? -4.120 -7.866 9.890 1.00 93.38 129 GLU A CA 1
ATOM 981 C C . GLU A 1 129 ? -4.378 -7.033 8.630 1.00 93.38 129 GLU A C 1
ATOM 983 O O . GLU A 1 129 ? -3.847 -5.929 8.492 1.00 93.38 129 GLU A O 1
ATOM 988 N N . LYS A 1 130 ? -5.258 -7.506 7.739 1.00 94.88 130 LYS A N 1
ATOM 989 C CA . LYS A 1 130 ? -5.637 -6.774 6.525 1.00 94.88 130 LYS A CA 1
ATOM 990 C C . LYS A 1 130 ? -6.254 -5.414 6.851 1.00 94.88 130 LYS A C 1
ATOM 992 O O . LYS A 1 130 ? -5.919 -4.421 6.206 1.00 94.88 130 LYS A O 1
ATOM 997 N N . LYS A 1 131 ? -7.150 -5.353 7.839 1.00 93.56 131 LYS A N 1
ATOM 998 C CA . LYS A 1 131 ? -7.806 -4.105 8.264 1.00 93.56 131 LYS A CA 1
ATOM 999 C C . LYS A 1 131 ? -6.811 -3.118 8.879 1.00 93.56 131 LYS A C 1
ATOM 1001 O O . LYS A 1 131 ? -6.870 -1.926 8.574 1.00 93.56 131 LYS A O 1
ATOM 1006 N N . LEU A 1 132 ? -5.864 -3.602 9.685 1.00 94.50 132 LEU A N 1
ATOM 1007 C CA . LEU A 1 132 ? -4.776 -2.785 10.222 1.00 94.50 132 LEU A CA 1
ATOM 1008 C C . LEU A 1 132 ? -3.875 -2.248 9.103 1.00 94.50 132 LEU A C 1
ATOM 1010 O O . LEU A 1 132 ? -3.572 -1.054 9.085 1.00 94.50 132 LEU A O 1
ATOM 1014 N N . ALA A 1 133 ? -3.479 -3.109 8.164 1.00 93.31 133 ALA A N 1
ATOM 1015 C CA . ALA A 1 133 ? -2.642 -2.740 7.029 1.00 93.31 133 ALA A CA 1
ATOM 1016 C C . ALA A 1 133 ? -3.311 -1.670 6.157 1.00 93.31 133 ALA A C 1
ATOM 1018 O O . ALA A 1 133 ? -2.669 -0.680 5.821 1.00 93.31 133 ALA A O 1
ATOM 1019 N N . GLU A 1 134 ? -4.604 -1.814 5.860 1.00 92.50 134 GLU A N 1
ATOM 1020 C CA . GLU A 1 134 ? -5.380 -0.819 5.110 1.00 92.50 134 GLU A CA 1
ATOM 1021 C C . GLU A 1 134 ? -5.394 0.543 5.820 1.00 92.50 134 GLU A C 1
ATOM 1023 O O . GLU A 1 134 ? -5.194 1.589 5.199 1.00 92.50 134 GLU A O 1
ATOM 1028 N N . LEU A 1 135 ? -5.589 0.550 7.140 1.00 91.94 135 LEU A N 1
ATOM 1029 C CA . LEU A 1 135 ? -5.646 1.785 7.918 1.00 91.94 135 LEU A CA 1
ATOM 1030 C C . LEU A 1 135 ? -4.278 2.483 7.964 1.00 91.94 135 LEU A C 1
ATOM 1032 O O . LEU A 1 135 ? -4.197 3.691 7.732 1.00 91.94 135 LEU A O 1
ATOM 1036 N N . VAL A 1 136 ? -3.202 1.722 8.177 1.00 91.00 136 VAL A N 1
ATOM 1037 C CA . VAL A 1 136 ? -1.820 2.228 8.126 1.00 91.00 136 VAL A CA 1
ATOM 1038 C C . VAL A 1 136 ? -1.466 2.716 6.724 1.00 91.00 136 VAL A C 1
ATOM 1040 O O . VAL A 1 136 ? -0.837 3.765 6.578 1.00 91.00 136 VAL A O 1
ATOM 1043 N N . PHE A 1 137 ? -1.884 1.999 5.682 1.00 90.25 137 PHE A N 1
ATOM 1044 C CA . PHE A 1 137 ? -1.638 2.388 4.299 1.00 90.25 137 PHE A CA 1
ATOM 1045 C C . PHE A 1 137 ? -2.327 3.712 3.966 1.00 90.25 137 PHE A C 1
ATOM 1047 O O . PHE A 1 137 ? -1.687 4.609 3.420 1.00 90.25 137 PHE A O 1
ATOM 1054 N N . ARG A 1 138 ? -3.593 3.887 4.365 1.00 87.38 138 ARG A N 1
ATOM 1055 C CA . ARG A 1 138 ? -4.328 5.150 4.189 1.00 87.38 138 ARG A CA 1
ATOM 1056 C C . ARG A 1 138 ? -3.701 6.308 4.960 1.00 87.38 138 ARG A C 1
ATOM 1058 O O . ARG A 1 138 ? -3.609 7.406 4.420 1.00 87.38 138 ARG A O 1
ATOM 1065 N N . GLU A 1 139 ? -3.252 6.077 6.192 1.00 85.88 139 GLU A N 1
ATOM 1066 C CA . GLU A 1 139 ? -2.542 7.078 7.001 1.00 85.88 139 GLU A CA 1
ATOM 1067 C C . GLU A 1 139 ? -1.220 7.488 6.338 1.00 85.88 139 GLU A C 1
ATOM 1069 O O . GLU A 1 139 ? -0.942 8.674 6.168 1.00 85.88 139 GLU A O 1
ATOM 1074 N N . THR A 1 140 ? -0.448 6.503 5.881 1.00 85.69 140 THR A N 1
ATOM 1075 C CA . THR A 1 140 ? 0.825 6.715 5.181 1.00 85.69 140 THR A CA 1
ATOM 1076 C C . THR A 1 140 ? 0.606 7.465 3.871 1.00 85.69 140 THR A C 1
ATOM 1078 O O . THR A 1 140 ? 1.311 8.430 3.586 1.00 85.69 140 THR A O 1
ATOM 1081 N N . GLN A 1 141 ? -0.404 7.079 3.090 1.00 81.25 141 GLN A N 1
ATOM 1082 C CA . GLN A 1 141 ? -0.769 7.746 1.844 1.00 81.25 141 GLN A CA 1
ATOM 1083 C C . GLN A 1 141 ? -1.213 9.191 2.094 1.00 81.25 141 GLN A C 1
ATOM 1085 O O . GLN A 1 141 ? -0.763 10.092 1.389 1.00 81.25 141 GLN A O 1
ATOM 1090 N N . ALA A 1 142 ? -2.051 9.434 3.104 1.00 81.69 142 ALA A N 1
ATOM 1091 C CA . ALA A 1 142 ? -2.465 10.782 3.479 1.00 81.69 142 ALA A CA 1
ATOM 1092 C C . ALA A 1 142 ? -1.266 11.635 3.923 1.00 81.69 142 ALA A C 1
ATOM 1094 O O . ALA A 1 142 ? -1.152 12.785 3.501 1.00 81.69 142 ALA A O 1
ATOM 1095 N N . GLY A 1 143 ? -0.334 11.064 4.691 1.00 83.06 143 GLY A N 1
ATOM 1096 C CA . GLY A 1 143 ? 0.919 11.720 5.074 1.00 83.06 143 GLY A CA 1
ATOM 1097 C C . GLY A 1 143 ? 1.832 12.022 3.880 1.00 83.06 143 GLY A C 1
ATOM 1098 O O . GLY A 1 143 ? 2.377 13.120 3.767 1.00 83.06 143 GLY A O 1
ATOM 1099 N N . LEU A 1 144 ? 1.964 11.092 2.933 1.00 77.62 144 LEU A N 1
ATOM 1100 C CA . LEU A 1 144 ? 2.725 11.282 1.691 1.00 77.62 144 LEU A CA 1
ATOM 1101 C C . LEU A 1 144 ? 2.104 12.356 0.783 1.00 77.62 144 LEU A C 1
ATOM 1103 O O . LEU A 1 144 ? 2.822 13.162 0.193 1.00 77.62 144 LEU A O 1
ATOM 1107 N N . MET A 1 145 ? 0.775 12.400 0.687 1.00 72.62 145 MET A N 1
ATOM 1108 C CA . MET A 1 145 ? 0.062 13.443 -0.057 1.00 72.62 145 MET A CA 1
ATOM 1109 C C . MET A 1 145 ? 0.210 14.809 0.620 1.00 72.62 145 MET A C 1
ATOM 1111 O O . MET A 1 145 ? 0.515 15.793 -0.052 1.00 72.62 145 MET A O 1
ATOM 1115 N N . ALA A 1 146 ? 0.069 14.869 1.946 1.00 78.38 146 ALA A N 1
ATOM 1116 C CA . ALA A 1 146 ? 0.226 16.097 2.724 1.00 78.38 146 ALA A CA 1
ATOM 1117 C C . ALA A 1 146 ? 1.668 16.631 2.711 1.00 78.38 146 ALA A C 1
ATOM 1119 O O . ALA A 1 146 ? 1.877 17.839 2.672 1.00 78.38 146 ALA A O 1
ATOM 1120 N N . SER A 1 147 ? 2.667 15.742 2.688 1.00 72.44 147 SER A N 1
ATOM 1121 C CA . SER A 1 147 ? 4.087 16.112 2.567 1.00 72.44 147 SER A CA 1
ATOM 1122 C C . SER A 1 147 ? 4.484 16.570 1.161 1.00 72.44 147 SER A C 1
ATOM 1124 O O . SER A 1 147 ? 5.641 16.926 0.934 1.00 72.44 147 SER A O 1
ATOM 1126 N N . GLY A 1 148 ? 3.556 16.548 0.196 1.00 67.00 148 GLY A N 1
ATOM 1127 C CA . GLY A 1 148 ? 3.846 16.894 -1.189 1.00 67.00 148 GLY A CA 1
ATOM 1128 C C . GLY A 1 148 ? 4.860 15.949 -1.833 1.00 67.00 148 GLY A C 1
ATOM 1129 O O . GLY A 1 148 ? 5.408 16.291 -2.874 1.00 67.00 148 GLY A O 1
ATOM 1130 N N . TYR A 1 149 ? 5.121 14.769 -1.258 1.00 64.62 149 TYR A N 1
ATOM 1131 C CA . TYR A 1 149 ? 6.112 13.819 -1.769 1.00 64.62 149 TYR A CA 1
ATOM 1132 C C . TYR A 1 149 ? 5.858 13.490 -3.246 1.00 64.62 149 TYR A C 1
ATOM 1134 O O . TYR A 1 149 ? 6.764 13.571 -4.072 1.00 64.62 149 TYR A O 1
ATOM 1142 N N . PHE A 1 150 ? 4.597 13.232 -3.604 1.00 57.44 150 PHE A N 1
ATOM 1143 C CA . PHE A 1 150 ? 4.193 12.973 -4.988 1.00 57.44 150 PHE A CA 1
ATOM 1144 C C . PHE A 1 150 ? 4.204 14.230 -5.874 1.00 57.44 150 PHE A C 1
ATOM 1146 O O . PHE A 1 150 ? 4.535 14.139 -7.056 1.00 57.44 150 PHE A O 1
ATOM 1153 N N . ALA A 1 151 ? 3.911 15.410 -5.316 1.00 58.78 151 ALA A N 1
ATOM 1154 C CA . ALA A 1 151 ? 4.001 16.679 -6.042 1.00 58.78 151 ALA A CA 1
ATOM 1155 C C . ALA A 1 151 ? 5.466 17.015 -6.385 1.00 58.78 151 ALA A C 1
ATOM 1157 O O . ALA A 1 151 ? 5.794 17.245 -7.550 1.00 58.78 151 ALA A O 1
ATOM 1158 N N . ASN A 1 152 ? 6.366 16.896 -5.409 1.00 56.00 152 ASN A N 1
ATOM 1159 C CA . ASN A 1 152 ? 7.809 17.080 -5.556 1.00 56.00 152 ASN A CA 1
ATOM 1160 C C . ASN A 1 152 ? 8.433 16.014 -6.468 1.00 56.00 152 ASN A C 1
ATOM 1162 O O . ASN A 1 152 ? 9.367 16.303 -7.215 1.00 56.00 152 ASN A O 1
ATOM 1166 N N . GLN A 1 153 ? 7.918 14.780 -6.459 1.00 50.53 153 GLN A N 1
ATOM 1167 C CA . GLN A 1 153 ? 8.373 13.728 -7.369 1.00 50.53 153 GLN A CA 1
ATOM 1168 C C . GLN A 1 153 ? 7.936 13.981 -8.820 1.00 50.53 153 GLN A C 1
ATOM 1170 O O . GLN A 1 153 ? 8.703 13.694 -9.741 1.00 50.53 153 GLN A O 1
ATOM 1175 N N . SER A 1 154 ? 6.756 14.575 -9.032 1.00 50.28 154 SER A N 1
ATOM 1176 C CA . SER A 1 154 ? 6.305 15.002 -10.363 1.00 50.28 154 SER A CA 1
ATOM 1177 C C . SER A 1 154 ? 7.166 16.144 -10.921 1.00 50.28 154 SER A C 1
ATOM 1179 O O . SER A 1 154 ? 7.587 16.081 -12.075 1.00 50.28 154 SER A O 1
ATOM 1181 N N . GLU A 1 155 ? 7.561 17.109 -10.082 1.00 49.03 155 GLU A N 1
ATOM 1182 C CA . GLU A 1 155 ? 8.534 18.146 -10.453 1.00 49.03 155 GLU A CA 1
ATOM 1183 C C . GLU A 1 155 ? 9.933 17.558 -10.696 1.00 49.03 155 GLU A C 1
ATOM 1185 O O . GLU A 1 155 ? 10.636 17.951 -11.634 1.00 49.03 155 GLU A O 1
ATOM 1190 N N . ALA A 1 156 ? 10.314 16.545 -9.911 1.00 49.41 156 ALA A N 1
ATOM 1191 C CA . ALA A 1 156 ? 11.552 15.800 -10.089 1.00 49.41 156 ALA A CA 1
ATOM 1192 C C . ALA A 1 156 ? 11.583 14.956 -11.379 1.00 49.41 156 ALA A C 1
ATOM 1194 O O . ALA A 1 156 ? 12.681 14.653 -11.844 1.00 49.41 156 ALA A O 1
ATOM 1195 N N . MET A 1 157 ? 10.442 14.601 -11.981 1.00 49.34 157 MET A N 1
ATOM 1196 C CA . MET A 1 157 ? 10.380 13.947 -13.301 1.00 49.34 157 MET A CA 1
ATOM 1197 C C . MET A 1 157 ? 10.481 14.932 -14.474 1.00 49.34 157 MET A C 1
ATOM 1199 O O . MET A 1 157 ? 10.940 14.547 -15.546 1.00 49.34 157 MET A O 1
ATOM 1203 N N . THR A 1 158 ? 10.133 16.204 -14.274 1.00 52.66 158 THR A N 1
ATOM 1204 C CA . THR A 1 158 ? 10.228 17.271 -15.293 1.00 52.66 158 THR A CA 1
ATOM 1205 C C . THR A 1 158 ? 11.584 17.984 -15.348 1.00 52.66 158 THR A C 1
ATOM 1207 O O . THR A 1 158 ? 11.745 18.956 -16.085 1.00 52.66 158 THR A O 1
ATOM 1210 N N . SER A 1 159 ? 12.591 17.530 -14.596 1.00 58.53 159 SER A N 1
ATOM 1211 C CA . SER A 1 159 ? 13.941 18.093 -14.706 1.00 58.53 159 SER A CA 1
ATOM 1212 C C . SER A 1 159 ? 14.587 17.682 -16.041 1.00 58.53 159 SER A C 1
ATOM 1214 O O . SER A 1 159 ? 14.693 16.481 -16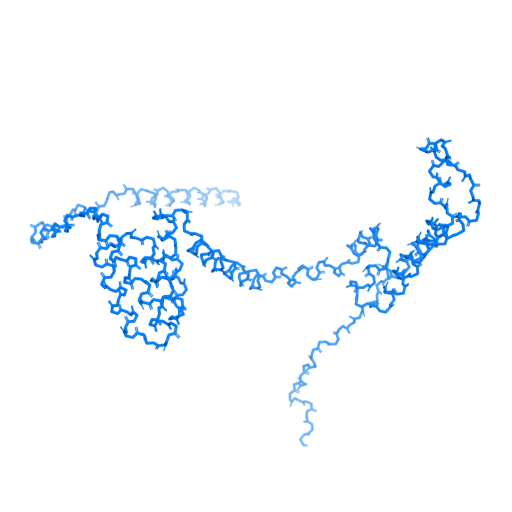.306 1.00 58.53 159 SER A O 1
ATOM 1216 N N . PRO A 1 160 ? 15.104 18.622 -16.859 1.00 61.56 160 PRO A N 1
ATOM 1217 C CA . PRO A 1 160 ? 15.748 18.312 -18.141 1.00 61.56 160 PRO A CA 1
ATOM 1218 C C . PRO A 1 160 ? 16.968 17.392 -17.985 1.00 61.56 160 PRO A C 1
ATOM 1220 O O . PRO A 1 160 ? 17.290 16.618 -18.883 1.00 61.56 160 PRO A O 1
ATOM 1223 N N . THR A 1 161 ? 17.624 17.411 -16.822 1.00 61.34 161 THR A N 1
ATOM 1224 C CA . THR A 1 161 ? 18.728 16.497 -16.500 1.00 61.34 161 THR A CA 1
ATOM 1225 C C . THR A 1 161 ? 18.237 15.063 -16.300 1.00 61.34 161 THR A C 1
ATOM 1227 O O . THR A 1 161 ? 18.884 14.125 -16.754 1.00 61.34 161 THR A O 1
ATOM 1230 N N . LYS A 1 162 ? 17.071 14.873 -15.672 1.00 62.88 162 LYS A N 1
ATOM 1231 C CA . LYS A 1 162 ? 16.490 13.543 -15.425 1.00 62.88 162 LYS A CA 1
ATOM 1232 C C . LYS A 1 162 ? 15.734 13.012 -16.647 1.00 62.88 162 LYS A C 1
ATOM 1234 O O . LYS A 1 162 ? 15.831 11.823 -16.930 1.00 62.88 162 LYS A O 1
ATOM 1239 N N . ALA A 1 163 ? 15.104 13.879 -17.444 1.00 63.06 163 ALA A N 1
ATOM 1240 C CA . ALA A 1 163 ? 14.516 13.517 -18.738 1.00 63.06 163 ALA A CA 1
ATOM 1241 C C . ALA A 1 163 ? 15.552 12.898 -19.698 1.00 63.06 163 ALA A C 1
ATOM 1243 O O . ALA A 1 163 ? 15.232 11.958 -20.420 1.00 63.06 163 ALA A O 1
ATOM 1244 N N . LYS A 1 164 ? 16.814 13.352 -19.652 1.00 69.25 164 LYS A N 1
ATOM 1245 C CA . LYS A 1 164 ? 17.929 12.739 -20.399 1.00 69.25 164 LYS A CA 1
ATOM 1246 C C . LYS A 1 164 ? 18.273 11.330 -19.909 1.00 69.25 164 LYS A C 1
ATOM 1248 O O . LYS A 1 164 ? 18.515 10.460 -20.737 1.00 69.25 164 LYS A O 1
ATOM 1253 N N . VAL A 1 165 ? 18.264 11.096 -18.592 1.00 70.00 165 VAL A N 1
ATOM 1254 C CA . VAL A 1 165 ? 18.515 9.765 -18.003 1.00 70.00 165 VAL A CA 1
ATOM 1255 C C . VAL A 1 165 ? 17.413 8.785 -18.398 1.00 70.00 165 VAL A C 1
ATOM 1257 O O . VAL A 1 165 ? 17.702 7.671 -18.816 1.00 70.00 165 VAL A O 1
ATOM 1260 N N . PHE A 1 166 ? 16.151 9.208 -18.345 1.00 64.44 166 PHE A N 1
ATOM 1261 C CA . PHE A 1 166 ? 15.034 8.364 -18.768 1.00 64.44 166 PHE A CA 1
ATOM 1262 C C . PHE A 1 166 ? 14.986 8.151 -20.291 1.00 64.44 166 PHE A C 1
ATOM 1264 O O . PHE A 1 166 ? 14.686 7.045 -20.736 1.00 64.44 166 PHE A O 1
ATOM 1271 N N . ASN A 1 167 ? 15.357 9.152 -21.099 1.00 74.62 167 ASN A N 1
ATOM 1272 C CA . ASN A 1 167 ? 15.515 8.991 -22.550 1.00 74.62 167 ASN A CA 1
ATOM 1273 C C . ASN A 1 167 ? 16.661 8.033 -22.923 1.00 74.62 167 ASN A C 1
ATOM 1275 O O . ASN A 1 167 ? 16.580 7.372 -23.952 1.00 74.62 167 ASN A O 1
ATOM 1279 N N . ALA A 1 168 ? 17.701 7.923 -22.088 1.00 70.62 168 ALA A N 1
ATOM 1280 C CA . ALA A 1 168 ? 18.782 6.959 -22.295 1.00 70.62 168 ALA A CA 1
ATOM 1281 C C . ALA A 1 168 ? 18.323 5.496 -22.134 1.00 70.62 168 ALA A C 1
ATOM 1283 O O . ALA A 1 168 ? 18.967 4.595 -22.661 1.00 70.62 168 ALA A O 1
ATOM 1284 N N . ILE A 1 169 ? 17.214 5.260 -21.423 1.00 75.44 169 ILE A N 1
ATOM 1285 C CA . ILE A 1 169 ? 16.628 3.925 -21.235 1.00 75.44 169 ILE A CA 1
ATOM 1286 C C . ILE A 1 169 ? 15.611 3.620 -22.341 1.00 75.44 169 ILE A C 1
ATOM 1288 O O . ILE A 1 169 ? 15.598 2.512 -22.873 1.00 75.44 169 ILE A O 1
ATOM 1292 N N . LEU A 1 170 ? 14.762 4.592 -22.696 1.00 78.19 170 LEU A N 1
ATOM 1293 C CA . LEU A 1 170 ? 13.735 4.425 -23.723 1.00 78.19 170 LEU A CA 1
ATOM 1294 C C . LEU A 1 170 ? 13.580 5.710 -24.559 1.00 78.19 170 LEU A C 1
ATOM 1296 O O . LEU A 1 170 ? 13.186 6.749 -24.011 1.00 78.19 170 LEU A O 1
ATOM 1300 N N . PRO A 1 171 ? 13.831 5.666 -25.880 1.00 83.69 171 PRO A N 1
ATOM 1301 C CA . PRO A 1 171 ? 13.727 6.852 -26.719 1.00 83.69 171 PRO A CA 1
ATOM 1302 C C . PRO A 1 171 ? 12.288 7.365 -26.776 1.00 83.69 171 PRO A C 1
ATOM 1304 O O . PRO A 1 171 ? 11.341 6.595 -26.909 1.00 83.69 171 PRO A O 1
ATOM 1307 N N . GLY A 1 172 ? 12.120 8.684 -26.669 1.00 76.19 172 GLY A N 1
ATOM 1308 C CA . GLY A 1 172 ? 10.813 9.349 -26.744 1.00 76.19 172 GLY A CA 1
ATOM 1309 C C . GLY A 1 172 ? 10.062 9.431 -25.413 1.00 76.19 172 GLY A C 1
ATOM 1310 O O . GLY A 1 172 ? 9.189 10.288 -25.267 1.00 76.19 172 GLY A O 1
ATOM 1311 N N . PHE A 1 173 ? 10.453 8.649 -24.400 1.00 78.12 173 PHE A N 1
ATOM 1312 C CA . PHE A 1 173 ? 9.853 8.718 -23.062 1.00 78.12 173 PHE A CA 1
ATOM 1313 C C . PHE A 1 173 ? 10.097 10.076 -22.386 1.00 78.12 173 PHE A C 1
ATOM 1315 O O . PHE A 1 173 ? 9.210 10.612 -21.724 1.00 78.12 173 PHE A O 1
ATOM 1322 N N . GLY A 1 174 ? 11.256 10.697 -22.639 1.00 75.25 174 GLY A N 1
ATOM 1323 C CA . GLY A 1 174 ? 11.560 12.054 -22.172 1.00 75.25 174 GLY A CA 1
ATOM 1324 C C . GLY A 1 174 ? 10.543 13.100 -22.649 1.00 75.25 174 GLY A C 1
ATOM 1325 O O . GLY A 1 174 ? 10.113 13.932 -21.859 1.00 75.25 174 GLY A O 1
ATOM 1326 N N . HIS A 1 175 ? 10.081 13.022 -23.902 1.00 77.38 175 HIS A N 1
ATOM 1327 C CA . HIS A 1 175 ? 9.068 13.944 -24.434 1.00 77.38 175 HIS A CA 1
ATOM 1328 C C . HIS A 1 175 ? 7.679 13.707 -23.828 1.00 77.38 175 HIS A C 1
ATOM 1330 O O . HIS A 1 175 ? 6.949 14.667 -23.589 1.00 77.38 175 HIS A O 1
ATOM 1336 N N . VAL A 1 176 ? 7.332 12.453 -23.508 1.00 76.62 176 VAL A N 1
ATOM 1337 C CA . VAL A 1 176 ? 6.083 12.130 -22.795 1.00 76.62 176 VAL A CA 1
ATOM 1338 C C . VAL A 1 176 ? 6.085 12.750 -21.395 1.00 76.62 176 VAL A C 1
ATOM 1340 O O . VAL A 1 176 ? 5.099 13.372 -21.003 1.00 76.62 176 VAL A O 1
ATOM 1343 N N . LEU A 1 177 ? 7.205 12.655 -20.670 1.00 68.25 177 LEU A N 1
ATOM 1344 C CA . LEU A 1 177 ? 7.357 13.246 -19.334 1.00 68.25 177 LEU A CA 1
ATOM 1345 C C . LEU A 1 177 ? 7.349 14.781 -19.347 1.00 68.25 177 LEU A C 1
ATOM 1347 O O . LEU A 1 177 ? 6.885 15.404 -18.395 1.00 68.25 177 LEU A O 1
ATOM 1351 N N . LEU A 1 178 ? 7.822 15.399 -20.431 1.00 68.50 178 LEU A N 1
ATOM 1352 C CA . LEU A 1 178 ? 7.791 16.854 -20.619 1.00 68.50 178 LEU A CA 1
ATOM 1353 C C . LEU A 1 178 ? 6.405 17.384 -21.043 1.00 68.50 178 LEU A C 1
ATOM 1355 O O . LEU A 1 178 ? 6.238 18.591 -21.207 1.00 68.50 178 LEU A O 1
ATOM 1359 N N . GLY A 1 179 ? 5.404 16.509 -21.200 1.00 67.31 179 GLY A N 1
ATOM 1360 C CA . GLY A 1 179 ? 4.046 16.869 -21.620 1.00 67.31 179 GLY A CA 1
ATOM 1361 C C . GLY A 1 179 ? 3.857 16.958 -23.138 1.00 67.31 179 GLY A C 1
ATOM 1362 O O . GLY A 1 179 ? 2.740 17.180 -23.601 1.00 67.31 179 GLY A O 1
ATOM 1363 N N . GLU A 1 180 ? 4.905 16.721 -23.932 1.00 75.69 180 GLU A N 1
ATOM 1364 C CA . GLU A 1 180 ? 4.840 16.613 -25.395 1.00 75.69 180 GLU A CA 1
ATOM 1365 C C . GLU A 1 180 ? 4.440 15.186 -25.820 1.00 75.69 180 GLU A C 1
ATOM 1367 O O . GLU A 1 180 ? 5.164 14.491 -26.542 1.00 75.69 180 GLU A O 1
ATOM 1372 N N . THR A 1 181 ? 3.274 14.728 -25.357 1.00 73.38 181 THR A N 1
ATOM 1373 C CA . THR A 1 181 ? 2.804 13.338 -25.510 1.00 73.38 181 THR A CA 1
ATOM 1374 C C . THR A 1 181 ? 2.766 12.871 -26.964 1.00 73.38 181 THR A C 1
ATOM 1376 O O . THR A 1 181 ? 3.204 11.761 -27.256 1.00 73.38 181 THR A O 1
ATOM 1379 N N . THR A 1 182 ? 2.333 13.724 -27.895 1.00 78.88 182 THR A N 1
ATOM 1380 C CA . THR A 1 182 ? 2.275 13.405 -29.329 1.00 78.88 182 THR A CA 1
ATOM 1381 C C . THR A 1 182 ? 3.656 13.101 -29.910 1.00 78.88 182 THR A C 1
ATOM 1383 O O . THR A 1 182 ? 3.824 12.115 -30.623 1.00 78.88 182 THR A O 1
ATOM 1386 N N . ARG A 1 183 ? 4.670 13.915 -29.586 1.00 78.56 183 ARG A N 1
ATOM 1387 C CA . ARG A 1 183 ? 6.040 13.719 -30.090 1.00 78.56 183 ARG A CA 1
ATOM 1388 C C . ARG A 1 183 ? 6.681 12.481 -29.477 1.00 78.56 183 ARG A C 1
ATOM 1390 O O . ARG A 1 183 ? 7.261 11.676 -30.201 1.00 78.56 183 ARG A O 1
ATOM 1397 N N . GLY A 1 184 ? 6.521 12.299 -28.167 1.00 81.94 184 GLY A N 1
ATOM 1398 C CA . GLY A 1 184 ? 7.034 11.123 -27.470 1.00 81.94 184 GLY A CA 1
ATOM 1399 C C . GLY A 1 184 ? 6.429 9.818 -27.987 1.00 81.94 184 GLY A C 1
ATOM 1400 O O . GLY A 1 184 ? 7.167 8.878 -28.273 1.00 81.94 184 GLY A O 1
ATOM 1401 N N . ALA A 1 185 ? 5.111 9.782 -28.203 1.00 84.88 185 ALA A N 1
ATOM 1402 C CA . ALA A 1 185 ? 4.419 8.608 -28.735 1.00 84.88 185 ALA A CA 1
ATOM 1403 C C . ALA A 1 185 ? 4.876 8.240 -30.156 1.00 84.88 185 ALA A C 1
ATOM 1405 O O . ALA A 1 185 ? 5.067 7.060 -30.446 1.00 84.88 185 ALA A O 1
ATOM 1406 N N . ILE A 1 186 ? 5.105 9.233 -31.026 1.00 88.50 186 ILE A N 1
ATOM 1407 C CA . ILE A 1 186 ? 5.619 9.002 -32.385 1.00 88.50 186 ILE A CA 1
ATOM 1408 C C . ILE A 1 186 ? 7.031 8.405 -32.340 1.00 88.50 186 ILE A C 1
ATOM 1410 O O . ILE A 1 186 ? 7.296 7.424 -33.032 1.00 88.50 186 ILE A O 1
ATOM 1414 N N . ILE A 1 187 ? 7.925 8.957 -31.511 1.00 88.19 187 ILE A N 1
ATOM 1415 C CA . ILE A 1 187 ? 9.306 8.465 -31.380 1.00 88.19 187 ILE A CA 1
ATOM 1416 C C . ILE A 1 187 ? 9.322 7.031 -30.837 1.00 88.19 187 ILE A C 1
ATOM 1418 O O . ILE A 1 187 ? 9.999 6.177 -31.406 1.00 88.19 187 ILE A O 1
ATOM 1422 N N . ILE A 1 188 ? 8.544 6.751 -29.784 1.00 88.44 188 ILE A N 1
ATOM 1423 C CA . ILE A 1 188 ? 8.428 5.405 -29.202 1.00 88.44 188 ILE A CA 1
ATOM 1424 C C . ILE A 1 188 ? 7.881 4.426 -30.247 1.00 88.44 188 ILE A C 1
ATOM 1426 O O . ILE A 1 188 ? 8.469 3.369 -30.461 1.00 88.44 188 ILE A O 1
ATOM 1430 N N . GLY A 1 189 ? 6.787 4.781 -30.928 1.00 89.31 189 GLY A N 1
ATOM 1431 C CA . GLY A 1 189 ? 6.157 3.920 -31.929 1.00 89.31 189 GLY A CA 1
ATOM 1432 C C . GLY A 1 189 ? 7.088 3.599 -33.098 1.00 89.31 189 GLY A C 1
ATOM 1433 O O . GLY A 1 189 ? 7.217 2.438 -33.484 1.00 89.31 189 GLY A O 1
ATOM 1434 N N . LEU A 1 190 ? 7.789 4.609 -33.622 1.00 93.38 190 LEU A N 1
ATOM 1435 C CA . LEU A 1 190 ? 8.742 4.432 -34.716 1.00 93.38 190 LEU A CA 1
ATOM 1436 C C . LEU A 1 190 ? 9.947 3.586 -34.288 1.00 93.38 190 LEU A C 1
ATOM 1438 O O . LEU A 1 190 ? 10.372 2.704 -35.031 1.00 93.38 190 LEU A O 1
ATOM 1442 N N . TRP A 1 191 ? 10.482 3.815 -33.088 1.00 92.81 191 TRP A N 1
ATOM 1443 C CA . TRP A 1 191 ? 11.611 3.044 -32.576 1.00 92.81 191 TRP A CA 1
ATOM 1444 C C . TRP A 1 191 ? 11.245 1.577 -32.336 1.00 92.81 191 TRP A C 1
ATOM 1446 O O . TRP A 1 191 ? 11.956 0.688 -32.802 1.00 92.81 191 TRP A O 1
ATOM 1456 N N . VAL A 1 192 ? 10.104 1.310 -31.691 1.00 92.62 192 VAL A N 1
ATOM 1457 C CA . VAL A 1 192 ? 9.601 -0.057 -31.471 1.00 92.62 192 VAL A CA 1
ATOM 1458 C C . VAL A 1 192 ? 9.375 -0.769 -32.802 1.00 92.62 192 VAL A C 1
ATOM 1460 O O . VAL A 1 192 ? 9.786 -1.917 -32.949 1.00 92.62 192 VAL A O 1
ATOM 1463 N N . LEU A 1 193 ? 8.794 -0.088 -33.795 1.00 93.81 193 LEU A N 1
ATOM 1464 C CA . LEU A 1 193 ? 8.612 -0.644 -35.136 1.00 93.81 193 LEU A CA 1
ATOM 1465 C C . LEU A 1 193 ? 9.947 -1.067 -35.763 1.00 93.81 193 LEU A C 1
ATOM 1467 O O . LEU A 1 193 ? 10.042 -2.163 -36.311 1.00 93.81 193 LEU A O 1
ATOM 1471 N N . MET A 1 194 ? 10.984 -0.230 -35.662 1.00 92.69 194 MET A N 1
ATOM 1472 C CA . MET A 1 194 ? 12.315 -0.550 -36.189 1.00 92.69 194 MET A CA 1
ATOM 1473 C C . MET A 1 194 ? 12.984 -1.699 -35.423 1.00 92.69 194 MET A C 1
ATOM 1475 O O . MET A 1 194 ? 13.611 -2.561 -36.036 1.00 92.69 194 MET A O 1
ATOM 1479 N N . VAL A 1 195 ? 12.811 -1.779 -34.103 1.00 89.81 195 VAL A N 1
ATOM 1480 C CA . VAL A 1 195 ? 13.315 -2.910 -33.309 1.00 89.81 195 VAL A CA 1
ATOM 1481 C C . VAL A 1 195 ? 12.617 -4.209 -33.718 1.00 89.81 195 VAL A C 1
ATOM 1483 O O . VAL A 1 195 ? 13.293 -5.187 -34.031 1.00 89.81 195 VAL A O 1
ATOM 1486 N N . VAL A 1 196 ? 11.284 -4.218 -33.800 1.00 92.38 196 VAL A N 1
ATOM 1487 C CA . VAL A 1 196 ? 10.503 -5.395 -34.222 1.00 92.38 196 VAL A CA 1
ATOM 1488 C C . VAL A 1 196 ? 10.888 -5.834 -35.634 1.00 92.38 196 VAL A C 1
ATOM 1490 O O . VAL A 1 196 ? 11.105 -7.021 -35.872 1.00 92.38 196 VAL A O 1
ATOM 1493 N N . LEU A 1 197 ? 11.038 -4.885 -36.561 1.00 90.75 197 LEU A N 1
ATOM 1494 C CA . LEU A 1 197 ? 11.460 -5.173 -37.929 1.00 90.75 197 LEU A CA 1
ATOM 1495 C C . LEU A 1 197 ? 12.886 -5.745 -37.979 1.00 90.75 197 LEU A C 1
ATOM 1497 O O . LEU A 1 197 ? 13.154 -6.649 -38.765 1.00 90.75 197 LEU A O 1
ATOM 1501 N N . SER A 1 198 ? 13.786 -5.279 -37.110 1.00 89.31 198 SER A N 1
ATOM 1502 C CA . SER A 1 198 ? 15.133 -5.843 -36.967 1.00 89.31 198 SER A CA 1
ATOM 1503 C C . SER A 1 198 ? 15.110 -7.290 -36.475 1.00 89.31 198 SER A C 1
ATOM 1505 O O . SER A 1 198 ? 15.820 -8.129 -37.024 1.00 89.31 198 SER A O 1
ATOM 1507 N N . PHE A 1 199 ? 14.258 -7.625 -35.503 1.00 88.31 199 PHE A N 1
ATOM 1508 C CA . PHE A 1 199 ? 14.074 -9.017 -35.079 1.00 88.31 199 PHE A CA 1
ATOM 1509 C C . PHE A 1 199 ? 13.504 -9.890 -36.206 1.00 88.31 199 PHE A C 1
ATOM 1511 O O . PHE A 1 199 ? 14.018 -10.979 -36.449 1.00 88.31 199 PHE A O 1
ATOM 1518 N N . ALA A 1 200 ? 12.490 -9.403 -36.928 1.00 89.31 200 ALA A N 1
ATOM 1519 C CA . ALA A 1 200 ? 11.852 -10.144 -38.017 1.00 89.31 200 ALA A CA 1
ATOM 1520 C C . ALA A 1 200 ? 12.790 -10.404 -39.211 1.00 89.31 200 ALA A C 1
ATOM 1522 O O . ALA A 1 200 ? 12.672 -11.431 -39.873 1.00 89.31 200 ALA A O 1
ATOM 1523 N N . LEU A 1 201 ? 13.723 -9.485 -39.478 1.00 89.75 201 LEU A N 1
ATOM 1524 C CA . LEU A 1 201 ? 14.687 -9.564 -40.582 1.00 89.75 201 LEU A CA 1
ATOM 1525 C C . LEU A 1 201 ? 16.066 -10.093 -40.145 1.00 89.75 201 LEU A C 1
ATOM 1527 O O . LEU A 1 201 ? 17.054 -9.879 -40.846 1.00 89.75 201 LEU A O 1
ATOM 1531 N N . GLY A 1 202 ? 16.159 -10.721 -38.967 1.00 87.25 202 GLY A N 1
ATOM 1532 C CA . GLY A 1 202 ? 17.394 -11.348 -38.481 1.00 87.25 202 GLY A CA 1
ATOM 1533 C C . GLY A 1 202 ? 18.531 -10.371 -38.154 1.00 87.25 202 GLY A C 1
ATOM 1534 O O . GLY A 1 202 ? 19.688 -10.783 -38.051 1.00 87.25 202 GLY A O 1
ATOM 1535 N N . GLY A 1 203 ? 18.241 -9.080 -37.986 1.00 88.81 203 GLY A N 1
ATOM 1536 C CA . GLY A 1 203 ? 19.229 -8.032 -37.720 1.00 88.81 203 GLY A CA 1
ATOM 1537 C C . GLY A 1 203 ? 19.929 -8.188 -36.376 1.00 88.81 203 GLY A C 1
ATOM 1538 O O . GLY A 1 203 ? 21.148 -8.046 -36.293 1.00 88.81 203 GLY A O 1
ATOM 1539 N N . VAL A 1 204 ? 19.180 -8.550 -35.332 1.00 85.75 204 VAL A N 1
ATOM 1540 C CA . VAL A 1 204 ? 19.737 -8.796 -33.991 1.00 85.75 204 VAL A CA 1
ATOM 1541 C C . VAL A 1 204 ? 20.629 -10.038 -33.988 1.00 85.75 204 VAL A C 1
ATOM 1543 O O . VAL A 1 204 ? 21.744 -9.978 -33.480 1.00 85.75 204 VAL A O 1
ATOM 1546 N N . SER A 1 205 ? 20.193 -11.130 -34.622 1.00 85.75 205 SER A N 1
ATOM 1547 C CA . SER A 1 205 ? 21.000 -12.346 -34.788 1.00 85.75 205 SER A CA 1
ATOM 1548 C C . SER A 1 205 ? 22.281 -12.063 -35.574 1.00 85.75 205 SER A C 1
ATOM 1550 O O . SER A 1 205 ? 23.364 -12.465 -35.162 1.00 85.75 205 SER A O 1
ATOM 1552 N N . SER A 1 206 ? 22.182 -11.284 -36.656 1.00 86.75 206 SER A N 1
ATOM 1553 C CA . SER A 1 206 ? 23.339 -10.878 -37.464 1.00 86.75 206 SER A CA 1
ATOM 1554 C C . SER A 1 206 ? 24.339 -10.037 -36.662 1.00 86.75 206 SER A C 1
ATOM 1556 O O . SER A 1 206 ? 25.544 -10.258 -36.762 1.00 86.75 206 SER A O 1
ATOM 1558 N N . LEU A 1 207 ? 23.855 -9.118 -35.818 1.00 86.75 207 LEU A N 1
ATOM 1559 C CA . LEU A 1 207 ? 24.696 -8.327 -34.915 1.00 86.75 207 LEU A CA 1
ATOM 1560 C C . LEU A 1 207 ? 25.384 -9.202 -33.855 1.00 86.75 207 LEU A C 1
ATOM 1562 O O . LEU A 1 207 ? 26.578 -9.040 -33.611 1.00 86.75 207 LEU A O 1
ATOM 1566 N N . LEU A 1 208 ? 24.655 -10.137 -33.240 1.00 87.75 208 LEU A N 1
ATOM 1567 C CA . LEU A 1 208 ? 25.210 -11.064 -32.248 1.00 87.75 208 LEU A CA 1
ATOM 1568 C C . LEU A 1 208 ? 26.287 -11.969 -32.856 1.00 87.75 208 LEU A C 1
ATOM 1570 O O . LEU A 1 208 ? 27.325 -12.188 -32.227 1.00 87.75 208 LEU A O 1
ATOM 1574 N N . GLY A 1 209 ? 26.083 -12.423 -34.094 1.00 86.62 209 GLY A N 1
ATOM 1575 C CA . GLY A 1 209 ? 27.098 -13.153 -34.849 1.00 86.62 209 GLY A CA 1
ATOM 1576 C C . GLY A 1 209 ? 28.323 -12.311 -35.182 1.00 86.62 209 GLY A C 1
ATOM 1577 O O . GLY A 1 209 ? 29.450 -12.759 -34.986 1.00 86.62 209 GLY A O 1
ATOM 1578 N N . ALA A 1 210 ? 28.126 -11.055 -35.591 1.00 85.31 210 ALA A N 1
ATOM 1579 C CA . ALA A 1 210 ? 29.222 -10.135 -35.899 1.00 85.31 210 ALA A CA 1
ATOM 1580 C C . ALA A 1 210 ? 30.110 -9.814 -34.680 1.00 85.31 210 ALA A C 1
ATOM 1582 O O . ALA A 1 210 ? 31.311 -9.601 -34.834 1.00 85.31 210 ALA A O 1
ATOM 1583 N N . VAL A 1 211 ? 29.539 -9.803 -33.471 1.00 87.75 211 VAL A N 1
ATOM 1584 C CA . VAL A 1 211 ? 30.275 -9.587 -32.209 1.00 87.75 211 VAL A CA 1
ATOM 1585 C C . VAL A 1 211 ? 30.783 -10.915 -31.608 1.00 87.75 211 VAL A C 1
ATOM 1587 O O . VAL A 1 211 ? 31.469 -10.927 -30.589 1.00 87.75 211 VAL A O 1
ATOM 1590 N N . GLY A 1 212 ? 30.507 -12.052 -32.257 1.00 83.75 212 GLY A N 1
ATOM 1591 C CA . GLY A 1 212 ? 31.003 -13.372 -31.860 1.00 83.75 212 GLY A CA 1
ATOM 1592 C C . GLY A 1 212 ? 30.269 -14.008 -30.676 1.00 83.75 212 GLY A C 1
ATOM 1593 O O . GLY A 1 212 ? 30.769 -14.985 -30.113 1.00 83.75 212 GLY A O 1
ATOM 1594 N N . LEU A 1 213 ? 29.103 -13.471 -30.298 1.00 87.38 213 LEU A N 1
ATOM 1595 C CA . LEU A 1 213 ? 28.240 -14.029 -29.250 1.00 87.38 213 LEU A CA 1
ATOM 1596 C C . LEU A 1 213 ? 27.387 -15.197 -29.748 1.00 87.38 213 LEU A C 1
ATOM 1598 O O . LEU A 1 213 ? 27.039 -16.064 -28.953 1.00 87.38 213 LEU A O 1
ATOM 1602 N N . ASP A 1 214 ? 27.075 -15.230 -31.042 1.00 83.44 214 ASP A N 1
ATOM 1603 C CA . ASP A 1 214 ? 26.330 -16.321 -31.667 1.00 83.44 214 ASP A CA 1
ATOM 1604 C C . ASP A 1 214 ? 27.103 -16.856 -32.878 1.00 83.44 214 ASP A C 1
ATOM 1606 O O . ASP A 1 214 ? 27.162 -16.230 -33.933 1.00 83.44 214 ASP A O 1
ATOM 1610 N N . ARG A 1 215 ? 27.754 -18.010 -32.710 1.00 77.69 215 ARG A N 1
ATOM 1611 C CA . ARG A 1 215 ? 28.588 -18.615 -33.762 1.00 77.69 215 ARG A CA 1
ATOM 1612 C C . ARG A 1 215 ? 27.768 -19.281 -34.867 1.00 77.69 215 ARG A C 1
ATOM 1614 O O . ARG A 1 215 ? 28.324 -19.533 -35.932 1.00 77.69 215 ARG A O 1
ATOM 1621 N N . ASP A 1 216 ? 26.480 -19.514 -34.623 1.00 80.94 216 ASP A N 1
ATOM 1622 C CA . ASP A 1 216 ? 25.563 -20.161 -35.563 1.00 80.94 216 ASP A CA 1
ATOM 1623 C C . ASP A 1 216 ? 24.696 -19.135 -36.318 1.00 80.94 216 ASP A C 1
ATOM 1625 O O . ASP A 1 216 ? 23.940 -19.485 -37.229 1.00 80.94 216 ASP A O 1
ATOM 1629 N N . ALA A 1 217 ? 24.823 -17.847 -35.981 1.00 78.62 217 ALA A N 1
ATOM 1630 C CA . ALA A 1 217 ? 24.084 -16.775 -36.625 1.00 78.62 217 ALA A CA 1
ATOM 1631 C C . ALA A 1 217 ? 24.466 -16.608 -38.104 1.00 78.62 217 ALA A C 1
ATOM 1633 O O . ALA A 1 217 ? 25.601 -16.295 -38.469 1.00 78.62 217 ALA A O 1
ATOM 1634 N N . THR A 1 218 ? 23.467 -16.719 -38.979 1.00 78.62 218 THR A N 1
ATOM 1635 C CA . THR A 1 218 ? 23.611 -16.405 -40.403 1.00 78.62 218 THR A CA 1
ATOM 1636 C C . THR A 1 218 ? 23.527 -14.897 -40.627 1.00 78.62 218 THR A C 1
ATOM 1638 O O . THR A 1 218 ? 22.524 -14.280 -40.264 1.00 78.62 218 THR A O 1
ATOM 1641 N N . ALA A 1 219 ? 24.536 -14.302 -41.266 1.00 78.62 219 ALA A N 1
ATOM 1642 C CA . ALA A 1 219 ? 24.551 -12.870 -41.554 1.00 78.62 219 ALA A CA 1
ATOM 1643 C C . ALA A 1 219 ? 23.496 -12.492 -42.612 1.00 78.62 219 ALA A C 1
ATOM 1645 O O . ALA A 1 219 ? 23.630 -12.822 -43.791 1.00 78.62 219 ALA A O 1
ATOM 1646 N N . GLN A 1 220 ? 22.465 -11.758 -42.192 1.00 85.44 220 GLN A N 1
ATOM 1647 C CA . GLN A 1 220 ? 21.414 -11.219 -43.051 1.00 85.44 220 GLN A CA 1
ATOM 1648 C C . GLN A 1 220 ? 21.560 -9.693 -43.142 1.00 85.44 220 GLN A C 1
ATOM 1650 O O . GLN A 1 220 ? 21.098 -8.969 -42.258 1.00 85.44 220 GLN A O 1
ATOM 1655 N N . PRO A 1 221 ? 22.186 -9.159 -44.210 1.00 81.19 221 PRO A N 1
ATOM 1656 C CA . PRO A 1 221 ? 22.523 -7.738 -44.281 1.00 81.19 221 PRO A CA 1
ATOM 1657 C C . PRO A 1 221 ? 21.293 -6.818 -44.278 1.00 81.19 221 PRO A C 1
ATOM 1659 O O . PRO A 1 221 ? 21.372 -5.675 -43.833 1.00 81.19 221 PRO A O 1
ATOM 1662 N N . VAL A 1 222 ? 20.140 -7.330 -44.718 1.00 87.50 222 VAL A N 1
ATOM 1663 C CA . VAL A 1 222 ? 18.853 -6.618 -44.717 1.00 87.50 222 VAL A CA 1
ATOM 1664 C C . VAL A 1 222 ? 18.405 -6.254 -43.295 1.00 87.50 222 VAL A C 1
ATOM 1666 O O . VAL A 1 222 ? 17.814 -5.194 -43.094 1.00 87.50 222 VAL A O 1
ATOM 1669 N N . GLY A 1 223 ? 18.742 -7.071 -42.293 1.00 85.38 223 GLY A N 1
ATOM 1670 C CA . GLY A 1 223 ? 18.394 -6.828 -40.894 1.00 85.38 223 GLY A CA 1
ATOM 1671 C C . GLY A 1 223 ? 19.154 -5.666 -40.241 1.00 85.38 223 GLY A C 1
ATOM 1672 O O . GLY A 1 223 ? 18.678 -5.105 -39.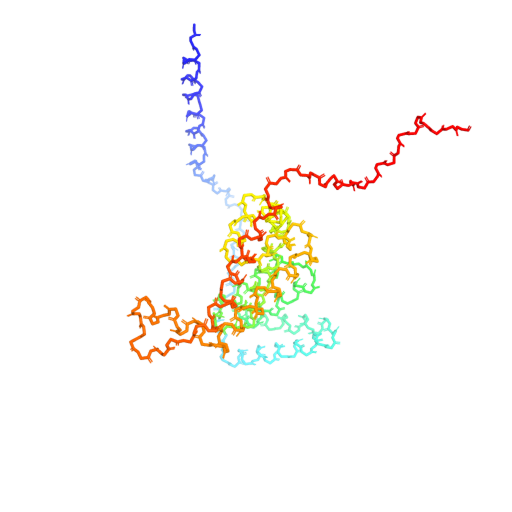254 1.00 85.38 223 GLY A O 1
ATOM 1673 N N . TYR A 1 224 ? 20.291 -5.232 -40.799 1.00 87.75 224 TYR A N 1
ATOM 1674 C CA . TYR A 1 224 ? 21.024 -4.072 -40.274 1.00 87.75 224 TYR A CA 1
ATOM 1675 C C . TYR A 1 224 ? 20.324 -2.744 -40.559 1.00 87.75 224 TYR A C 1
ATOM 1677 O O . TYR A 1 224 ? 20.493 -1.795 -39.798 1.00 87.75 224 TYR A O 1
ATOM 1685 N N . VAL A 1 225 ? 19.524 -2.666 -41.625 1.00 91.50 225 VAL A N 1
ATOM 1686 C CA . VAL A 1 225 ? 18.822 -1.439 -42.028 1.00 91.50 225 VAL A CA 1
ATOM 1687 C C . VAL A 1 225 ? 17.857 -0.945 -40.940 1.00 91.50 225 VAL A C 1
ATOM 1689 O O . VAL A 1 225 ? 18.020 0.191 -40.490 1.00 91.50 225 VAL A O 1
ATOM 1692 N N . PRO A 1 226 ? 16.893 -1.749 -40.445 1.00 91.94 226 PRO A N 1
ATOM 1693 C CA . PRO A 1 226 ? 16.020 -1.316 -39.357 1.00 91.94 226 PRO A CA 1
ATOM 1694 C C . PRO A 1 226 ? 16.782 -1.090 -38.045 1.00 91.94 226 PRO A C 1
ATOM 1696 O O . PRO A 1 226 ? 16.430 -0.192 -37.290 1.00 91.94 226 PRO A O 1
ATOM 1699 N N . LEU A 1 227 ? 17.862 -1.833 -37.785 1.00 88.81 227 LEU A N 1
ATOM 1700 C CA . LEU A 1 227 ? 18.688 -1.635 -36.592 1.00 88.81 227 LEU A CA 1
ATOM 1701 C C . LEU A 1 227 ? 19.422 -0.281 -36.618 1.00 88.81 227 LEU A C 1
ATOM 1703 O O . LEU A 1 227 ? 19.433 0.442 -35.621 1.00 88.81 227 LEU A O 1
ATOM 1707 N N . ALA A 1 228 ? 19.968 0.104 -37.772 1.00 91.19 228 ALA A N 1
ATOM 1708 C CA . ALA A 1 228 ? 20.580 1.412 -37.983 1.00 91.19 228 ALA A CA 1
ATOM 1709 C C . ALA A 1 228 ? 19.542 2.541 -37.894 1.00 91.19 228 ALA A C 1
ATOM 1711 O O . ALA A 1 228 ? 19.797 3.561 -37.258 1.00 91.19 228 ALA A O 1
ATOM 1712 N N . LEU A 1 229 ? 18.346 2.349 -38.461 1.00 92.12 229 LEU A N 1
ATOM 1713 C CA . LEU A 1 229 ? 17.247 3.312 -38.341 1.00 92.12 229 LEU A CA 1
ATOM 1714 C C . LEU A 1 229 ? 16.765 3.456 -36.892 1.00 92.12 229 LEU A C 1
ATOM 1716 O O . LEU A 1 229 ? 16.540 4.578 -36.444 1.00 92.12 229 LEU A O 1
ATOM 1720 N N . ALA A 1 230 ? 16.675 2.364 -36.127 1.00 90.50 230 ALA A N 1
ATOM 1721 C CA . ALA A 1 230 ? 16.372 2.410 -34.697 1.00 90.50 230 ALA A CA 1
ATOM 1722 C C . ALA A 1 230 ? 17.421 3.231 -33.932 1.00 90.50 230 ALA A C 1
ATOM 1724 O O . ALA A 1 230 ? 17.062 4.046 -33.081 1.00 90.50 230 ALA A O 1
ATOM 1725 N N . LEU A 1 231 ? 18.706 3.073 -34.264 1.00 90.50 231 LEU A N 1
ATOM 1726 C CA . LEU A 1 231 ? 19.782 3.867 -33.670 1.00 90.50 231 LEU A CA 1
ATOM 1727 C C . LEU A 1 231 ? 19.667 5.354 -34.041 1.00 90.50 231 LEU A C 1
ATOM 1729 O O . LEU A 1 231 ? 19.817 6.210 -33.174 1.00 90.50 231 LEU A O 1
ATOM 1733 N N . VAL A 1 232 ? 19.345 5.677 -35.295 1.00 91.19 232 VAL A N 1
ATOM 1734 C CA . VAL A 1 232 ? 19.122 7.065 -35.735 1.00 91.19 232 VAL A CA 1
ATOM 1735 C C . VAL A 1 232 ? 17.940 7.693 -34.998 1.00 91.19 232 VAL A C 1
ATOM 1737 O O . VAL A 1 232 ? 18.062 8.812 -34.508 1.00 91.19 232 VAL A O 1
ATOM 1740 N N . VAL A 1 233 ? 16.822 6.976 -34.859 1.00 89.06 233 VAL A N 1
ATOM 1741 C CA . VAL A 1 233 ? 15.643 7.444 -34.108 1.00 89.06 233 VAL A CA 1
ATOM 1742 C C . VAL A 1 233 ? 15.971 7.629 -32.625 1.00 89.06 233 VAL A C 1
ATOM 1744 O O . VAL A 1 233 ? 15.550 8.616 -32.024 1.00 89.06 233 VAL A O 1
ATOM 1747 N N . TYR A 1 234 ? 16.767 6.727 -32.047 1.00 88.75 234 TYR A N 1
ATOM 1748 C CA . TYR A 1 234 ? 17.252 6.847 -30.674 1.00 88.75 234 TYR A CA 1
ATOM 1749 C C . TYR A 1 234 ? 18.127 8.092 -30.479 1.00 88.75 234 TYR A C 1
ATOM 1751 O O . TYR A 1 234 ? 17.920 8.854 -29.542 1.00 88.75 234 TYR A O 1
ATOM 1759 N N . LEU A 1 235 ? 19.072 8.356 -31.383 1.00 87.94 235 LEU A N 1
ATOM 1760 C CA . LEU A 1 235 ? 19.910 9.556 -31.312 1.00 87.94 235 LEU A CA 1
ATOM 1761 C C . LEU A 1 235 ? 19.093 10.834 -31.552 1.00 87.94 235 LEU A C 1
ATOM 1763 O O . LEU A 1 235 ? 19.289 11.837 -30.864 1.00 87.94 235 LEU A O 1
ATOM 1767 N N . ALA A 1 236 ? 18.137 10.792 -32.482 1.00 85.31 236 ALA A N 1
ATOM 1768 C CA . ALA A 1 236 ? 17.243 11.906 -32.774 1.00 85.31 236 ALA A CA 1
ATOM 1769 C C . ALA A 1 236 ? 16.325 12.250 -31.590 1.00 85.31 236 ALA A C 1
ATOM 1771 O O . ALA A 1 236 ? 15.937 13.408 -31.451 1.00 85.31 236 ALA A O 1
ATOM 1772 N N . SER A 1 237 ? 16.029 11.300 -30.694 1.00 83.69 237 SER A N 1
ATOM 1773 C CA . SER A 1 237 ? 15.204 11.563 -29.509 1.00 83.69 237 SER A CA 1
ATOM 1774 C C . SER A 1 237 ? 15.870 12.489 -28.486 1.00 83.69 237 SER A C 1
ATOM 1776 O O . SER A 1 237 ? 15.195 13.013 -27.606 1.00 83.69 237 SER A O 1
ATOM 1778 N N . PHE A 1 238 ? 17.181 12.728 -28.593 1.00 79.12 238 PHE A N 1
ATOM 1779 C CA . PHE A 1 238 ? 17.878 13.716 -27.767 1.00 79.12 238 PHE A CA 1
ATOM 1780 C C . PHE A 1 238 ? 17.678 15.156 -28.262 1.00 79.12 238 PHE A C 1
ATOM 1782 O O . PHE A 1 238 ? 17.902 16.108 -27.504 1.00 79.12 238 PHE A O 1
ATOM 1789 N N . VAL A 1 239 ? 17.240 15.338 -29.512 1.00 80.69 239 VAL A N 1
ATOM 1790 C CA . VAL A 1 239 ? 16.993 16.655 -30.105 1.00 80.69 239 VAL A CA 1
ATOM 1791 C C . VAL A 1 239 ? 15.725 17.251 -29.491 1.00 80.69 239 VAL A C 1
ATOM 1793 O O . VAL A 1 239 ? 14.636 16.708 -29.621 1.00 80.69 239 VAL A O 1
ATOM 1796 N N . GLY A 1 240 ? 15.866 18.392 -28.813 1.00 66.69 240 GLY A N 1
ATOM 1797 C CA . GLY A 1 240 ? 14.758 19.075 -28.131 1.00 66.69 240 GLY A CA 1
ATOM 1798 C C . GLY A 1 240 ? 14.680 18.826 -26.621 1.00 66.69 240 GLY A C 1
ATOM 1799 O O . GLY A 1 240 ? 14.037 19.603 -25.924 1.00 66.69 240 GLY A O 1
ATOM 1800 N N . LEU A 1 241 ? 15.420 17.851 -26.075 1.00 65.75 241 LEU A N 1
ATOM 1801 C CA . LEU A 1 241 ? 15.508 17.613 -24.621 1.00 65.75 241 LEU A CA 1
ATOM 1802 C C . LEU A 1 241 ? 16.463 18.583 -23.884 1.00 65.75 241 LEU A C 1
ATOM 1804 O O . LEU A 1 241 ? 16.642 18.481 -22.670 1.00 65.75 241 LEU A O 1
ATOM 1808 N N . GLY A 1 242 ? 17.127 19.501 -24.601 1.00 54.53 242 GLY A N 1
ATOM 1809 C CA . GLY A 1 242 ? 18.249 20.302 -24.084 1.00 54.53 242 GLY A CA 1
ATOM 1810 C C . GLY A 1 242 ? 18.183 21.822 -24.267 1.00 54.53 242 GLY A C 1
ATOM 1811 O O . GLY A 1 242 ? 19.162 22.481 -23.935 1.00 54.53 242 GLY A O 1
ATOM 1812 N N . GLY A 1 243 ? 17.089 22.396 -24.772 1.00 47.03 243 GLY A N 1
ATOM 1813 C CA . GLY A 1 243 ? 16.992 23.838 -25.037 1.00 47.03 243 GLY A CA 1
ATOM 1814 C C . GLY A 1 243 ? 15.914 24.502 -24.193 1.00 47.03 243 GLY A C 1
ATOM 1815 O O . GLY A 1 243 ? 14.742 24.176 -24.340 1.00 47.03 243 GLY A O 1
ATOM 1816 N N . GLY A 1 244 ? 16.308 25.431 -23.319 1.00 48.59 244 GLY A N 1
ATOM 1817 C CA . GLY A 1 244 ? 15.402 26.236 -22.503 1.00 48.59 244 GLY A CA 1
ATOM 1818 C C . GLY A 1 244 ? 14.350 26.958 -23.344 1.00 48.59 244 GLY A C 1
ATOM 1819 O O . GLY A 1 244 ? 14.617 27.985 -23.954 1.00 48.59 244 GLY A O 1
ATOM 1820 N N . GLY A 1 245 ? 13.136 26.427 -23.333 1.00 39.47 245 GLY A N 1
ATOM 1821 C CA . GLY A 1 245 ? 11.928 27.094 -23.783 1.00 39.47 245 GLY A CA 1
ATOM 1822 C C . GLY A 1 245 ? 10.905 26.899 -22.688 1.00 39.47 245 GLY A C 1
ATOM 1823 O O . GLY A 1 245 ? 10.173 25.915 -22.693 1.00 39.47 245 GLY A O 1
ATOM 1824 N N . GLY A 1 246 ? 10.917 27.790 -21.696 1.00 42.16 246 GLY A N 1
ATOM 1825 C CA . GLY A 1 246 ? 9.898 27.797 -20.662 1.00 42.16 246 GLY A CA 1
ATOM 1826 C C . GLY A 1 246 ? 8.533 27.894 -21.327 1.00 42.16 246 GLY A C 1
ATOM 1827 O O . GLY A 1 246 ? 8.161 28.959 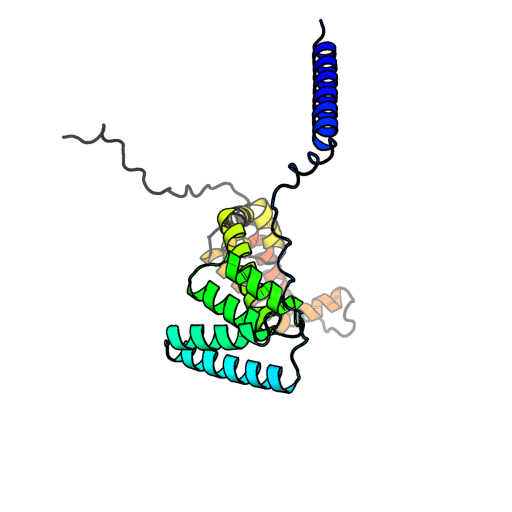-21.820 1.00 42.16 246 GLY A O 1
ATOM 1828 N N . SER A 1 247 ? 7.764 26.806 -21.308 1.00 44.56 247 SER A N 1
ATOM 1829 C CA . SER A 1 247 ? 6.322 26.962 -21.332 1.00 44.56 247 SER A CA 1
ATOM 1830 C C . SER A 1 247 ? 5.993 27.670 -20.022 1.00 44.56 247 SER A C 1
ATOM 1832 O O . SER A 1 247 ? 5.967 27.088 -18.937 1.00 44.56 247 SER A O 1
ATOM 1834 N N . ARG A 1 248 ? 5.856 28.998 -20.103 1.00 45.88 248 ARG A N 1
ATOM 1835 C CA . ARG A 1 248 ? 5.165 29.784 -19.088 1.00 45.88 248 ARG A CA 1
ATOM 1836 C C . ARG A 1 248 ? 3.790 29.139 -18.987 1.00 45.88 248 ARG A C 1
ATOM 1838 O O . ARG A 1 248 ? 2.912 29.405 -19.800 1.00 45.88 248 ARG A O 1
ATOM 1845 N N . ARG A 1 249 ? 3.631 28.223 -18.033 1.00 50.88 249 ARG A N 1
ATOM 1846 C CA . ARG A 1 249 ? 2.316 27.822 -17.562 1.00 50.88 249 ARG A CA 1
ATOM 1847 C C . ARG A 1 249 ? 1.673 29.119 -17.105 1.00 50.88 249 ARG A C 1
ATOM 1849 O O . ARG A 1 249 ? 2.123 29.716 -16.127 1.00 50.88 249 ARG A O 1
ATOM 1856 N N . SER A 1 250 ? 0.698 29.599 -17.866 1.00 49.88 250 SER A N 1
ATOM 1857 C CA . SER A 1 250 ? -0.190 30.661 -17.424 1.00 49.88 250 SER A CA 1
ATOM 1858 C C . SER A 1 250 ? -0.857 30.140 -16.158 1.00 49.88 250 SER A C 1
ATOM 1860 O O . SER A 1 250 ? -1.745 29.292 -16.224 1.00 49.88 250 SER A O 1
ATOM 1862 N N . GLY A 1 251 ? -0.345 30.553 -14.996 1.00 50.31 251 GLY A N 1
ATOM 1863 C CA . GLY A 1 251 ? -1.016 30.307 -13.727 1.00 50.31 251 GLY A CA 1
ATOM 1864 C C . GLY A 1 251 ? -2.440 30.863 -13.804 1.00 50.31 251 GLY A C 1
ATOM 1865 O O . GLY A 1 251 ? -2.680 31.769 -14.610 1.00 50.31 251 GLY A O 1
ATOM 1866 N N . PRO A 1 252 ? -3.388 30.327 -13.015 1.00 58.31 252 PRO A N 1
ATOM 1867 C CA . PRO A 1 252 ? -4.760 30.819 -13.014 1.00 58.31 252 PRO A CA 1
ATOM 1868 C C . PRO A 1 252 ? -4.740 32.342 -12.885 1.00 58.31 252 PRO A C 1
ATOM 1870 O O . PRO A 1 252 ? -4.084 32.884 -11.992 1.00 58.31 252 PRO A O 1
ATOM 1873 N N . SER A 1 253 ? -5.382 33.007 -13.848 1.00 57.41 253 SER A N 1
ATOM 1874 C CA . SER A 1 253 ? -5.447 34.459 -13.971 1.00 57.41 253 SER A CA 1
ATOM 1875 C C . SER A 1 253 ? -5.843 35.047 -12.625 1.00 57.41 253 SER A C 1
ATOM 1877 O O . SER A 1 253 ? -6.980 34.875 -12.181 1.00 57.41 253 SER A O 1
ATOM 1879 N N . ARG A 1 254 ? -4.889 35.701 -11.953 1.00 64.00 254 ARG A N 1
ATOM 1880 C CA . ARG A 1 254 ? -5.204 36.516 -10.784 1.00 64.00 254 ARG A CA 1
ATOM 1881 C C . ARG A 1 254 ? -6.207 37.568 -11.264 1.00 64.00 254 ARG A C 1
ATOM 1883 O O . ARG A 1 254 ? -5.882 38.247 -12.238 1.00 64.00 254 ARG A O 1
ATOM 1890 N N . PRO A 1 255 ? -7.403 37.681 -10.662 1.00 65.06 255 PRO A N 1
ATOM 1891 C CA . PRO A 1 255 ? -8.287 38.787 -10.986 1.00 65.06 255 PRO A CA 1
ATOM 1892 C C . PRO A 1 255 ? -7.526 40.087 -10.716 1.00 65.06 255 PRO A C 1
ATOM 1894 O O . PRO A 1 255 ? -6.847 40.209 -9.691 1.00 65.06 255 PRO A O 1
ATOM 1897 N N . GLU A 1 256 ? -7.566 41.000 -11.682 1.00 64.44 256 GLU A N 1
ATOM 1898 C CA . GLU A 1 256 ? -6.883 42.285 -11.583 1.00 64.44 256 GLU A CA 1
ATOM 1899 C C . GLU A 1 256 ? -7.372 43.022 -10.325 1.00 64.44 256 GLU A C 1
ATOM 1901 O O . GLU A 1 256 ? -8.566 42.969 -10.003 1.00 64.44 256 GLU A O 1
ATOM 1906 N N . PRO A 1 257 ? -6.468 43.649 -9.550 1.00 64.38 257 PRO A N 1
ATOM 1907 C CA . PRO A 1 257 ? -6.868 44.406 -8.376 1.00 64.38 257 PRO A CA 1
ATOM 1908 C C . PRO A 1 257 ? -7.862 45.511 -8.782 1.00 64.38 257 PRO A C 1
ATOM 1910 O O . PRO A 1 257 ? -7.717 46.097 -9.854 1.00 64.38 257 PRO A O 1
ATOM 1913 N N . PRO A 1 258 ? -8.854 45.835 -7.932 1.00 67.06 258 PRO A N 1
ATOM 1914 C CA . PRO A 1 258 ? -10.022 46.664 -8.271 1.00 67.06 258 PRO A CA 1
ATOM 1915 C C . PRO A 1 258 ? -9.720 48.158 -8.518 1.00 67.06 258 PRO A C 1
ATOM 1917 O O . PRO A 1 258 ? -10.611 48.994 -8.417 1.00 67.06 258 PRO A O 1
ATOM 1920 N N . VAL A 1 259 ? -8.471 48.507 -8.821 1.00 64.81 259 VAL A N 1
ATOM 1921 C CA . VAL A 1 259 ? -8.032 49.862 -9.177 1.00 64.81 259 VAL A CA 1
ATOM 1922 C C . VAL A 1 259 ? -8.156 50.131 -10.683 1.00 64.81 259 VAL A C 1
ATOM 1924 O O . VAL A 1 259 ? -8.283 51.290 -11.061 1.00 64.81 259 VAL A O 1
ATOM 1927 N N . ASP A 1 260 ? -8.215 49.092 -11.527 1.00 60.84 260 ASP A N 1
ATOM 1928 C CA . ASP A 1 260 ? -8.309 49.242 -1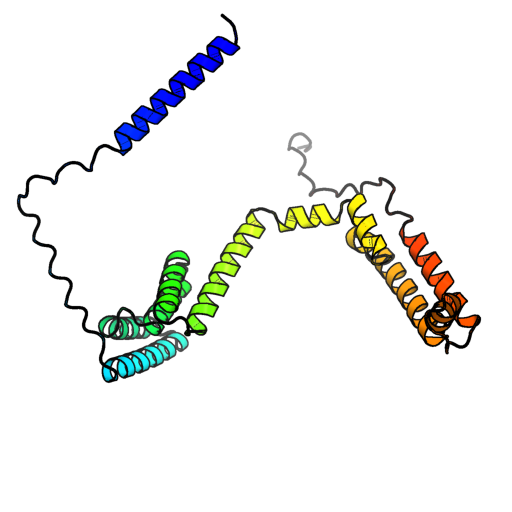2.992 1.00 60.84 260 ASP A CA 1
ATOM 1929 C C . ASP A 1 260 ? -9.721 49.022 -13.571 1.00 60.84 260 ASP A C 1
ATOM 1931 O O . ASP A 1 260 ? -9.923 49.039 -14.788 1.00 60.84 260 ASP A O 1
ATOM 1935 N N . LEU A 1 261 ? -10.743 48.887 -12.721 1.00 62.41 261 LEU A N 1
ATOM 1936 C CA . LEU A 1 261 ? -12.130 48.912 -13.181 1.00 62.41 261 LEU A CA 1
ATOM 1937 C C . LEU A 1 261 ? -12.552 50.368 -13.408 1.00 62.41 261 LEU A C 1
ATOM 1939 O O . LEU A 1 261 ? -12.681 51.143 -12.462 1.00 62.41 261 LEU A O 1
ATOM 1943 N N . ARG A 1 262 ? -12.791 50.745 -14.671 1.00 61.31 262 ARG A N 1
ATOM 1944 C CA . ARG A 1 262 ? -13.548 51.967 -14.970 1.00 61.31 262 ARG A CA 1
ATOM 1945 C C . ARG A 1 262 ? -14.963 51.768 -14.432 1.00 61.31 262 ARG A C 1
ATOM 1947 O O . ARG A 1 262 ? -15.686 50.920 -14.951 1.00 61.31 262 ARG A O 1
ATOM 1954 N N . PHE A 1 263 ? -15.293 52.500 -13.372 1.00 60.66 263 PHE A N 1
ATOM 1955 C CA . PHE A 1 263 ? -16.659 52.641 -12.872 1.00 60.66 263 PHE A CA 1
ATOM 1956 C C . PHE A 1 263 ? -17.588 53.165 -13.972 1.00 60.66 263 PHE A C 1
ATOM 1958 O O . PHE A 1 263 ? -17.132 54.032 -14.758 1.00 60.66 263 PHE A O 1
#

pLDDT: mean 79.3, std 15.12, range [39.47, 95.38]